Protein AF-A0A2P4YKD7-F1 (afdb_monomer_lite)

Foldseek 3Di:
DVVVVVVVVVVVVVVVVVVVVVVVVVLLVLQAPPDPNDDDDVCVFKDKDKDWDFDDPDPDRGDIDIDIAIAGQQFDQQEPPDPSNVVSSHRDYPHGDYDDPDDDADEDALVCCLVCLVVLVVCVNCCVVHQHYEYEPLRLVSNLVVDDPVSNVSSCVSPVDPCCPPVDSHGYDYGDQCRHNQLHDDDDPPDDSRVSRVSSVVSSCVSRPPDD

Organism: NCBI:txid4796

pLDDT: mean 79.03, std 12.84, range [35.47, 93.44]

Structure (mmCIF, N/CA/C/O backbone):
data_AF-A0A2P4YKD7-F1
#
_entry.id   AF-A0A2P4YKD7-F1
#
loop_
_atom_site.group_PDB
_atom_site.id
_atom_site.type_symbol
_atom_site.label_atom_id
_atom_site.label_alt_id
_atom_site.label_comp_id
_atom_site.label_asym_id
_atom_site.label_entity_id
_atom_site.label_seq_id
_atom_site.pdbx_PDB_ins_code
_atom_site.Cartn_x
_atom_site.Cartn_y
_atom_site.Cartn_z
_atom_site.occupancy
_atom_site.B_iso_or_equiv
_atom_site.auth_seq_id
_atom_site.auth_comp_id
_atom_site.auth_asym_id
_atom_site.auth_atom_id
_atom_site.pdbx_PDB_model_num
ATOM 1 N N . MET A 1 1 ? -40.483 -0.840 42.084 1.00 59.72 1 MET A N 1
ATOM 2 C CA . MET A 1 1 ? -40.153 -2.266 41.859 1.00 59.72 1 MET A CA 1
ATOM 3 C C . MET A 1 1 ? -39.678 -2.507 40.424 1.00 59.72 1 MET A C 1
ATOM 5 O O . MET A 1 1 ? -38.550 -2.940 40.274 1.00 59.72 1 MET A O 1
ATOM 9 N N . ALA A 1 2 ? -40.448 -2.159 39.380 1.00 64.06 2 ALA A N 1
ATOM 10 C CA . ALA A 1 2 ? -40.015 -2.332 37.979 1.00 64.06 2 ALA A CA 1
ATOM 11 C C . ALA A 1 2 ? -38.752 -1.522 37.594 1.00 64.06 2 ALA A C 1
ATOM 13 O O . ALA A 1 2 ? -37.868 -2.048 36.930 1.00 64.06 2 ALA A O 1
ATOM 14 N N . TRP A 1 3 ? -38.622 -0.286 38.091 1.00 64.69 3 TRP A N 1
ATOM 15 C CA . TRP A 1 3 ? -37.462 0.585 37.834 1.00 64.69 3 TRP A CA 1
ATOM 16 C C . TRP A 1 3 ? -36.118 0.022 38.341 1.00 64.69 3 TRP A C 1
ATOM 18 O O . TRP A 1 3 ? -35.121 0.089 37.636 1.00 64.69 3 TRP A O 1
ATOM 28 N N . GLN A 1 4 ? -36.093 -0.601 39.526 1.00 77.75 4 GLN A N 1
ATOM 29 C CA . GLN A 1 4 ? -34.867 -1.184 40.101 1.00 77.75 4 GLN A CA 1
ATOM 30 C C . GLN A 1 4 ? -34.392 -2.442 39.362 1.00 77.75 4 GLN A C 1
ATOM 32 O O . GLN A 1 4 ? -33.195 -2.704 39.304 1.00 77.75 4 GLN A O 1
ATOM 37 N N . LEU A 1 5 ? -35.320 -3.225 38.803 1.00 79.50 5 LEU A N 1
ATOM 38 C CA . LEU A 1 5 ? -34.988 -4.374 37.956 1.00 79.50 5 LEU A CA 1
ATOM 39 C C . LEU A 1 5 ? -34.363 -3.912 36.635 1.00 79.50 5 LEU A C 1
ATOM 41 O O . LEU A 1 5 ? -33.346 -4.463 36.221 1.00 79.50 5 LEU A O 1
ATOM 45 N N . GLN A 1 6 ? -34.913 -2.856 3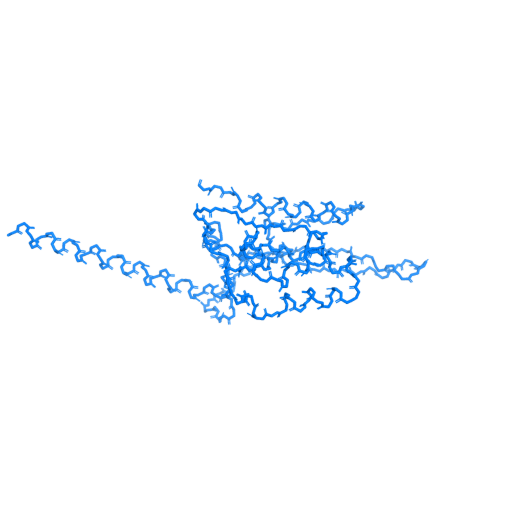6.032 1.00 83.94 6 GLN A N 1
ATOM 46 C CA . GLN A 1 6 ? -34.385 -2.280 34.798 1.00 83.94 6 GLN A CA 1
ATOM 47 C C . GLN A 1 6 ? -32.971 -1.700 34.982 1.00 83.94 6 GLN A C 1
ATOM 49 O O . GLN A 1 6 ? -32.079 -2.027 34.202 1.00 83.94 6 GLN A O 1
ATOM 54 N N . GLU A 1 7 ? -32.714 -0.945 36.057 1.00 84.25 7 GLU A N 1
ATOM 55 C CA . GLU A 1 7 ? -31.361 -0.454 36.376 1.00 84.25 7 GLU A CA 1
ATOM 56 C C . GLU A 1 7 ? -30.359 -1.599 36.596 1.00 84.25 7 GLU A C 1
ATOM 58 O O . GLU A 1 7 ? -29.195 -1.516 36.194 1.00 84.25 7 GLU A O 1
ATOM 63 N N . GLN A 1 8 ? -30.795 -2.700 37.216 1.00 84.44 8 GLN A N 1
ATOM 64 C CA . GLN A 1 8 ? -29.932 -3.855 37.460 1.00 84.44 8 GLN A CA 1
ATOM 65 C C . GLN A 1 8 ? -29.591 -4.605 36.160 1.00 84.44 8 GLN A C 1
ATOM 67 O O . GLN A 1 8 ? -28.464 -5.088 36.002 1.00 84.44 8 GLN A O 1
ATOM 72 N N . GLU A 1 9 ? -30.533 -4.690 35.220 1.00 87.00 9 GLU A N 1
ATOM 73 C CA . GLU A 1 9 ? -30.312 -5.256 33.887 1.00 87.00 9 GLU A CA 1
ATOM 74 C C . GLU A 1 9 ? -29.406 -4.368 33.026 1.00 87.00 9 GLU A C 1
ATOM 76 O O . GLU A 1 9 ? -28.472 -4.875 32.399 1.00 87.00 9 GLU A O 1
ATOM 81 N N . GLU A 1 10 ? -29.614 -3.051 33.039 1.00 89.19 10 GLU A N 1
ATOM 82 C CA . GLU A 1 10 ? -28.766 -2.080 32.339 1.00 89.19 10 GLU A CA 1
ATOM 83 C C . GLU A 1 10 ? -27.329 -2.107 32.880 1.00 89.19 10 GLU A C 1
ATOM 85 O O . GLU A 1 10 ? -26.375 -2.211 32.105 1.00 89.19 10 GLU A O 1
ATOM 90 N N . ALA A 1 11 ? -27.154 -2.151 34.204 1.00 87.69 11 ALA A N 1
ATOM 91 C CA . ALA A 1 11 ? -25.840 -2.288 34.827 1.00 87.69 11 ALA A CA 1
ATOM 92 C C . ALA A 1 11 ? -25.137 -3.603 34.444 1.00 87.69 11 ALA A C 1
ATOM 94 O O . ALA A 1 11 ? -23.917 -3.623 34.259 1.00 87.69 11 ALA A O 1
ATOM 95 N N . ARG A 1 12 ? -25.878 -4.713 34.297 1.00 88.75 12 ARG A N 1
ATOM 96 C CA . ARG A 1 12 ? -25.321 -5.984 33.800 1.00 88.75 12 ARG A CA 1
ATOM 97 C C . ARG A 1 12 ? -24.889 -5.878 32.339 1.00 88.75 12 ARG A C 1
ATOM 99 O O . ARG A 1 12 ? -23.783 -6.308 32.023 1.00 88.75 12 ARG A O 1
ATOM 106 N N . ARG A 1 13 ? -25.711 -5.279 31.470 1.00 91.00 13 ARG A N 1
ATOM 107 C CA . ARG A 1 13 ? -25.376 -5.064 30.049 1.00 91.00 13 ARG A CA 1
ATOM 108 C C . ARG A 1 13 ? -24.119 -4.212 29.894 1.00 91.00 13 ARG A C 1
ATOM 110 O O . ARG A 1 13 ? -23.212 -4.602 29.165 1.00 91.00 13 ARG A O 1
ATOM 117 N N . LEU A 1 14 ? -24.028 -3.108 30.637 1.00 91.62 14 LEU A N 1
ATOM 118 C CA . LEU A 1 14 ? -22.859 -2.229 30.615 1.00 91.62 14 LEU A CA 1
ATOM 119 C C . LEU A 1 14 ? -21.581 -2.958 31.044 1.00 91.62 14 LEU A C 1
ATOM 121 O O . LEU A 1 14 ? -20.551 -2.797 30.399 1.00 91.62 14 LEU A O 1
ATOM 125 N N . ARG A 1 15 ? -21.635 -3.808 32.079 1.00 91.94 15 ARG A N 1
ATOM 126 C CA . ARG A 1 15 ? -20.468 -4.603 32.510 1.00 91.94 15 ARG A CA 1
ATOM 127 C C . ARG A 1 15 ? -19.995 -5.582 31.440 1.00 91.94 15 ARG A C 1
ATOM 129 O O . ARG A 1 15 ? -18.792 -5.691 31.231 1.00 91.94 15 ARG A O 1
ATOM 136 N N . VAL A 1 16 ? -20.922 -6.268 30.770 1.00 91.75 16 VAL A N 1
ATOM 137 C CA . VAL A 1 16 ? -20.587 -7.205 29.684 1.00 91.75 16 VAL A CA 1
ATOM 138 C C . VAL A 1 16 ? -19.920 -6.466 28.523 1.00 91.75 16 VAL A C 1
ATOM 140 O O . VAL A 1 16 ? -18.877 -6.908 28.051 1.00 91.75 16 VAL A O 1
ATOM 143 N N . LEU A 1 17 ? -20.466 -5.316 28.116 1.00 92.12 17 LEU A N 1
ATOM 144 C CA . LEU A 1 17 ? -19.879 -4.486 27.057 1.00 92.12 17 LEU A CA 1
ATOM 145 C C . LEU A 1 17 ? -18.473 -3.998 27.423 1.00 92.12 17 LEU A C 1
ATOM 147 O O . LEU A 1 17 ? -17.561 -4.066 26.607 1.00 92.12 17 LEU A O 1
ATOM 151 N N . LEU A 1 18 ? -18.282 -3.548 28.663 1.00 91.81 18 LEU A N 1
ATOM 152 C CA . LEU A 1 18 ? -16.997 -3.032 29.134 1.00 91.81 18 LEU A CA 1
ATOM 153 C C . LEU A 1 18 ? -15.942 -4.147 29.208 1.00 91.81 18 LEU A C 1
ATOM 155 O O . LEU A 1 18 ? -14.791 -3.937 28.835 1.00 91.81 18 LEU A O 1
ATOM 159 N N . GLN A 1 19 ? -16.338 -5.351 29.628 1.00 90.06 19 GLN A N 1
ATOM 160 C CA . GLN A 1 19 ? -15.458 -6.518 29.631 1.00 90.06 19 GLN A CA 1
ATOM 161 C C . GLN A 1 19 ? -15.066 -6.944 28.209 1.00 90.06 19 GLN A C 1
ATOM 163 O O . GLN A 1 19 ? -13.894 -7.232 27.969 1.00 90.06 19 GLN A O 1
ATOM 168 N N . GLN A 1 20 ? -16.014 -6.941 27.265 1.00 86.81 20 GLN A N 1
ATOM 169 C CA . GLN A 1 20 ? -15.728 -7.203 25.850 1.00 86.81 20 GLN A CA 1
ATOM 170 C C . GLN A 1 20 ? -14.751 -6.170 25.284 1.00 86.81 20 GLN A C 1
ATOM 172 O O . GLN A 1 20 ? -13.735 -6.548 24.711 1.00 86.81 20 GLN A O 1
ATOM 177 N N . GLN A 1 21 ? -14.993 -4.881 25.535 1.00 87.25 21 GLN A N 1
ATOM 178 C CA . GLN A 1 21 ? -14.118 -3.802 25.081 1.00 87.25 21 GLN A CA 1
ATOM 179 C C . GLN A 1 21 ? -12.691 -3.943 25.634 1.00 87.25 21 GLN A C 1
ATOM 181 O O . GLN A 1 21 ? -11.720 -3.811 24.895 1.00 87.25 21 GLN A O 1
ATOM 186 N N . GLN A 1 22 ? -12.543 -4.272 26.922 1.00 87.19 22 GLN A N 1
ATOM 187 C CA . GLN A 1 22 ? -11.227 -4.507 27.524 1.00 87.19 22 GLN A CA 1
ATOM 188 C C . GLN A 1 22 ? -10.494 -5.698 26.896 1.00 87.19 22 GLN A C 1
ATOM 190 O O . GLN A 1 22 ? -9.273 -5.649 26.730 1.00 87.19 22 GLN A O 1
ATOM 195 N N . GLN A 1 23 ? -11.222 -6.766 26.563 1.00 84.31 23 GLN A N 1
ATOM 196 C CA . GLN A 1 23 ? -10.648 -7.934 25.906 1.00 84.31 23 GLN A CA 1
ATOM 197 C C . GLN A 1 23 ? -10.195 -7.602 24.477 1.00 84.31 23 GLN A C 1
ATOM 199 O O . GLN A 1 23 ? -9.060 -7.913 24.117 1.00 84.31 23 GLN A O 1
ATOM 204 N N . GLU A 1 24 ? -11.024 -6.904 23.699 1.00 81.69 24 GLU A N 1
ATOM 205 C CA . GLU A 1 24 ? -10.677 -6.441 22.350 1.00 81.69 24 GLU A CA 1
ATOM 206 C C . GLU A 1 24 ? -9.451 -5.518 22.362 1.00 81.69 24 GLU A C 1
ATOM 208 O O . GLU A 1 24 ? -8.533 -5.685 21.554 1.00 81.69 24 GLU A O 1
ATOM 213 N N . ASP A 1 25 ? -9.374 -4.587 23.316 1.00 81.94 25 ASP A N 1
ATOM 214 C CA . ASP A 1 25 ? -8.223 -3.698 23.483 1.00 81.94 25 ASP A CA 1
ATOM 215 C C . ASP A 1 25 ? -6.942 -4.477 23.812 1.00 81.94 25 ASP A C 1
ATOM 217 O O . ASP A 1 25 ? -5.860 -4.162 23.301 1.00 81.94 25 ASP A O 1
ATOM 221 N N . ALA A 1 26 ? -7.041 -5.504 24.661 1.00 82.38 26 ALA A N 1
ATOM 222 C CA . ALA A 1 26 ? -5.914 -6.360 25.012 1.00 82.38 26 ALA A CA 1
ATOM 223 C C . ALA A 1 26 ? -5.422 -7.176 23.806 1.00 82.38 26 ALA A C 1
ATOM 225 O O . ALA A 1 26 ? -4.215 -7.235 23.557 1.00 82.38 26 ALA A O 1
ATOM 226 N N . GLU A 1 27 ? -6.335 -7.750 23.023 1.00 79.06 27 GLU A N 1
ATOM 227 C CA . GLU A 1 27 ? -6.009 -8.490 21.800 1.00 79.06 27 GLU A CA 1
ATOM 228 C C . GLU A 1 27 ? -5.383 -7.575 20.739 1.00 79.06 27 GLU A C 1
ATOM 230 O O . GLU A 1 27 ? -4.339 -7.897 20.170 1.00 79.06 27 GLU A O 1
ATOM 235 N N . THR A 1 28 ? -5.946 -6.383 20.540 1.00 77.12 28 THR A N 1
ATOM 236 C CA . THR A 1 28 ? -5.429 -5.368 19.609 1.00 77.12 28 THR A CA 1
ATOM 237 C C . THR A 1 28 ? -4.005 -4.946 19.980 1.00 77.12 28 THR A C 1
ATOM 239 O O . THR A 1 28 ? -3.147 -4.788 19.108 1.00 77.12 28 THR A O 1
ATOM 242 N N . ARG A 1 29 ? -3.709 -4.805 21.280 1.00 78.69 29 ARG A N 1
ATOM 243 C CA . ARG A 1 29 ? -2.350 -4.515 21.768 1.00 78.69 29 ARG A CA 1
ATOM 244 C C . ARG A 1 29 ? -1.368 -5.639 21.447 1.00 78.69 29 ARG A C 1
ATOM 246 O O . ARG A 1 29 ? -0.237 -5.336 21.084 1.00 78.69 29 ARG A O 1
ATOM 253 N N . GLN A 1 30 ? -1.779 -6.903 21.541 1.00 78.19 30 GLN A N 1
ATOM 254 C CA . GLN A 1 30 ? -0.915 -8.045 21.209 1.00 78.19 30 GLN A CA 1
ATOM 255 C C . GLN A 1 30 ? -0.570 -8.118 19.717 1.00 78.19 30 GLN A C 1
ATOM 257 O O . GLN A 1 30 ? 0.492 -8.624 19.362 1.00 78.19 30 GLN A O 1
ATOM 262 N N . LEU A 1 31 ? -1.444 -7.604 18.849 1.00 79.69 31 LEU A N 1
ATOM 263 C CA . LEU A 1 31 ? -1.260 -7.642 17.398 1.00 79.69 31 LEU A CA 1
ATOM 264 C C . LEU A 1 31 ? -0.422 -6.480 16.849 1.00 79.69 31 LEU A C 1
ATOM 266 O O . LEU A 1 31 ? -0.092 -6.499 15.667 1.00 79.69 31 LEU A O 1
ATOM 270 N N . ARG A 1 32 ? -0.045 -5.478 17.657 1.00 80.62 32 ARG A N 1
ATOM 271 C CA . ARG A 1 32 ? 0.758 -4.345 17.167 1.00 80.62 32 ARG A CA 1
ATOM 272 C C . ARG A 1 32 ? 2.158 -4.780 16.732 1.00 80.62 32 ARG A C 1
ATOM 274 O O . ARG A 1 32 ? 2.910 -5.383 17.501 1.00 80.62 32 ARG A O 1
ATOM 281 N N . VAL A 1 33 ? 2.536 -4.387 15.518 1.00 72.62 33 VAL A N 1
ATOM 282 C CA . VAL A 1 33 ? 3.896 -4.560 14.993 1.00 72.62 33 VAL A CA 1
ATOM 283 C C . VAL A 1 33 ? 4.901 -3.836 15.900 1.00 72.62 33 VAL A C 1
ATOM 285 O O . VAL A 1 33 ? 4.673 -2.702 16.316 1.00 72.62 33 VAL A O 1
ATOM 288 N N . GLY A 1 34 ? 6.025 -4.490 16.208 1.00 65.25 34 GLY A N 1
ATOM 289 C CA . GLY A 1 34 ? 7.111 -3.922 17.021 1.00 65.25 34 GLY A CA 1
ATOM 290 C C . GLY A 1 34 ? 7.020 -4.207 18.525 1.00 65.25 34 GLY A C 1
ATOM 291 O O . GLY A 1 34 ? 8.010 -4.022 19.231 1.00 65.25 34 GLY A O 1
ATOM 292 N N . LEU A 1 35 ? 5.891 -4.724 19.023 1.00 64.06 35 LEU A N 1
ATOM 293 C CA . LEU A 1 35 ? 5.823 -5.291 20.372 1.00 64.06 35 LEU A CA 1
ATOM 294 C C . LEU A 1 35 ? 6.301 -6.746 20.361 1.00 64.06 35 LEU A C 1
ATOM 296 O O . LEU A 1 35 ? 6.026 -7.502 19.428 1.00 64.06 35 LEU A O 1
ATOM 300 N N . ARG A 1 36 ? 7.018 -7.158 21.417 1.00 58.25 36 ARG A N 1
ATOM 301 C CA . ARG A 1 36 ? 7.352 -8.574 21.608 1.00 58.25 36 ARG A CA 1
ATOM 302 C C . ARG A 1 36 ? 6.057 -9.342 21.828 1.00 58.25 36 ARG A C 1
ATOM 304 O O . ARG A 1 36 ? 5.401 -9.180 22.854 1.00 58.25 36 ARG A O 1
ATOM 311 N N . GLN A 1 37 ? 5.713 -10.188 20.870 1.00 62.44 37 GLN A N 1
ATOM 312 C CA . GLN A 1 37 ? 4.630 -11.139 21.044 1.00 62.44 37 GLN A CA 1
ATOM 313 C C . GLN A 1 37 ? 5.081 -12.180 22.068 1.00 62.44 37 GLN A C 1
ATOM 315 O O . GLN A 1 37 ? 6.082 -12.869 21.874 1.00 62.44 37 GLN A O 1
ATOM 320 N N . HIS A 1 38 ? 4.372 -12.261 23.190 1.00 51.94 38 HIS A N 1
ATOM 321 C CA . HIS A 1 38 ? 4.557 -13.339 24.149 1.00 51.94 38 HIS A CA 1
ATOM 322 C C . HIS A 1 38 ? 3.752 -14.549 23.660 1.00 51.94 38 HIS A C 1
ATOM 324 O O . HIS A 1 38 ? 2.525 -14.528 23.693 1.00 51.94 38 HIS A O 1
ATOM 330 N N . GLY A 1 39 ? 4.439 -15.580 23.163 1.00 60.97 39 GLY A N 1
ATOM 331 C CA . GLY A 1 39 ? 3.820 -16.795 22.631 1.00 60.97 39 GLY A CA 1
ATOM 332 C C . GLY A 1 39 ? 4.748 -17.568 21.693 1.00 60.97 39 GLY A C 1
ATOM 333 O O . GLY A 1 39 ? 5.853 -17.114 21.391 1.00 60.97 39 GLY A O 1
ATOM 334 N N . ALA A 1 40 ? 4.304 -18.744 21.241 1.00 57.31 40 ALA A N 1
ATOM 335 C CA . ALA A 1 40 ? 4.991 -19.477 20.183 1.00 57.31 40 ALA A CA 1
ATOM 336 C C . ALA A 1 40 ? 4.969 -18.645 18.886 1.00 57.31 40 ALA A C 1
ATOM 338 O O . ALA A 1 40 ? 3.953 -18.013 18.579 1.00 57.31 40 ALA A O 1
ATOM 339 N N . PRO A 1 41 ? 6.076 -18.598 18.134 1.00 58.12 41 PRO A N 1
ATOM 340 C CA . PRO A 1 41 ? 6.133 -17.787 16.934 1.00 58.12 41 PRO A CA 1
ATOM 341 C C . PRO A 1 41 ? 5.230 -18.393 15.848 1.00 58.12 41 PRO A C 1
ATOM 343 O O . PRO A 1 41 ? 5.289 -19.591 15.582 1.00 58.12 41 PRO A O 1
ATOM 346 N N . ARG A 1 42 ? 4.398 -17.558 15.214 1.00 62.62 42 ARG A N 1
ATOM 347 C CA . ARG A 1 42 ? 3.382 -17.948 14.215 1.00 62.62 42 ARG A CA 1
ATOM 348 C C . ARG A 1 42 ? 3.968 -18.288 12.834 1.00 62.62 42 ARG A C 1
ATOM 350 O O . ARG A 1 42 ? 3.451 -17.863 11.807 1.00 62.62 42 ARG A O 1
ATOM 357 N N . TRP A 1 43 ? 5.067 -19.040 12.791 1.00 63.22 43 TRP A N 1
ATOM 358 C CA . TRP A 1 43 ? 5.694 -19.456 11.527 1.00 63.22 43 TRP A CA 1
ATOM 359 C C . TRP A 1 43 ? 4.846 -20.453 10.724 1.00 63.22 43 TRP A C 1
ATOM 361 O O . TRP A 1 43 ? 5.164 -20.699 9.566 1.00 63.22 43 TRP A O 1
ATOM 371 N N . GLU A 1 44 ? 3.771 -20.996 11.304 1.00 60.97 44 GLU A N 1
ATOM 372 C CA . GLU A 1 44 ? 2.831 -21.904 10.628 1.00 60.97 44 GLU A CA 1
ATOM 373 C C . GLU A 1 44 ? 2.153 -21.261 9.401 1.00 60.97 44 GLU A C 1
ATOM 375 O O . GLU A 1 44 ? 1.813 -21.966 8.456 1.00 60.97 44 GLU A O 1
ATOM 380 N N . ASP A 1 45 ? 2.044 -19.928 9.366 1.00 64.56 45 ASP A N 1
ATOM 381 C CA . ASP A 1 45 ? 1.392 -19.173 8.286 1.00 64.56 45 ASP A CA 1
ATOM 382 C C . ASP A 1 45 ? 2.376 -18.497 7.308 1.00 64.56 45 ASP A C 1
ATOM 384 O O . ASP A 1 45 ? 1.996 -17.589 6.554 1.00 64.56 45 ASP A O 1
ATOM 388 N N . VAL A 1 46 ? 3.650 -18.908 7.326 1.00 74.88 46 VAL A N 1
ATOM 389 C CA . VAL A 1 46 ? 4.705 -18.358 6.465 1.00 74.88 46 VAL A CA 1
ATOM 390 C C . VAL A 1 46 ? 5.060 -19.355 5.363 1.00 74.88 46 VAL A C 1
ATOM 392 O O . VAL A 1 46 ? 5.571 -20.441 5.625 1.00 74.88 46 VAL A O 1
ATOM 395 N N . TYR A 1 47 ? 4.841 -18.957 4.113 1.00 75.38 47 TYR A N 1
ATOM 396 C CA . TYR A 1 47 ? 5.152 -19.740 2.921 1.00 75.38 47 TYR A CA 1
ATOM 397 C C . TYR A 1 47 ? 6.359 -19.135 2.207 1.00 75.38 47 TYR A C 1
ATOM 399 O O . TYR A 1 47 ? 6.399 -17.932 1.962 1.00 75.38 47 TYR A O 1
ATOM 407 N N . THR A 1 48 ? 7.336 -19.952 1.827 1.00 73.19 48 THR A N 1
ATOM 408 C CA . THR A 1 48 ? 8.513 -19.472 1.088 1.00 73.19 48 THR A CA 1
ATOM 409 C C . THR A 1 48 ? 8.340 -19.729 -0.403 1.00 73.19 48 THR A C 1
ATOM 411 O O . THR A 1 48 ? 8.109 -20.863 -0.816 1.00 73.19 48 THR A O 1
ATOM 414 N N . THR A 1 49 ? 8.505 -18.694 -1.223 1.00 72.38 49 THR A N 1
ATOM 415 C CA . THR A 1 49 ? 8.622 -18.813 -2.681 1.00 72.38 49 THR A CA 1
ATOM 416 C C . THR A 1 49 ? 10.041 -18.457 -3.114 1.00 72.38 49 THR A C 1
ATOM 418 O O . THR A 1 49 ? 10.673 -17.548 -2.570 1.00 72.38 49 THR A O 1
ATOM 421 N N . THR A 1 50 ? 10.590 -19.193 -4.078 1.00 68.31 50 THR A N 1
ATOM 422 C CA . THR A 1 50 ? 11.934 -18.951 -4.614 1.00 68.31 50 THR A CA 1
ATOM 423 C C . THR A 1 50 ? 11.826 -18.476 -6.055 1.00 68.31 50 THR A C 1
ATOM 425 O O . THR A 1 50 ? 11.110 -19.050 -6.865 1.00 68.31 50 THR A O 1
ATOM 428 N N . SER A 1 51 ? 12.522 -17.387 -6.381 1.00 64.12 51 SER A N 1
ATOM 429 C CA . SER A 1 51 ? 12.546 -16.828 -7.737 1.00 64.12 51 SER A CA 1
ATOM 430 C C . SER A 1 51 ? 13.982 -16.649 -8.211 1.00 64.12 51 SER A C 1
ATOM 432 O O . SER A 1 51 ? 14.845 -16.222 -7.443 1.00 64.12 51 SER A O 1
ATOM 434 N N . PHE A 1 52 ? 14.255 -16.971 -9.473 1.00 61.47 52 PHE A N 1
ATOM 435 C CA . PHE A 1 52 ? 15.579 -16.829 -10.074 1.00 61.47 52 PHE A CA 1
ATOM 436 C C . PHE A 1 52 ? 15.611 -15.581 -10.957 1.00 61.47 52 PHE A C 1
ATOM 438 O O . PHE A 1 52 ? 14.808 -15.437 -11.872 1.00 61.47 52 PHE A O 1
ATOM 445 N N . VAL A 1 53 ? 16.537 -14.664 -10.675 1.00 60.62 53 VAL A N 1
ATOM 446 C CA . VAL A 1 53 ? 16.714 -13.415 -11.423 1.00 60.62 53 VAL A CA 1
ATOM 447 C C . VAL A 1 53 ? 18.055 -13.451 -12.138 1.00 60.62 53 VAL A C 1
ATOM 449 O O . VAL A 1 53 ? 19.114 -13.514 -11.506 1.00 60.62 53 VAL A O 1
ATOM 452 N N . GLU A 1 54 ? 18.034 -13.382 -13.464 1.00 59.16 54 GLU A N 1
ATOM 453 C CA . GLU A 1 54 ? 19.257 -13.299 -14.253 1.00 59.16 54 GLU A CA 1
ATOM 454 C C . GLU A 1 54 ? 19.880 -11.898 -14.141 1.00 59.16 54 GLU A C 1
ATOM 456 O O . GLU A 1 54 ? 19.248 -10.881 -14.433 1.00 59.16 54 GLU A O 1
ATOM 461 N N . ARG A 1 55 ? 21.153 -11.815 -13.730 1.00 53.56 55 ARG A N 1
ATOM 462 C CA . ARG A 1 55 ? 21.916 -10.561 -13.810 1.00 53.56 55 ARG A CA 1
ATOM 463 C C . ARG A 1 55 ? 22.644 -10.467 -15.142 1.00 53.56 55 ARG A C 1
ATOM 465 O O . ARG A 1 55 ? 23.802 -10.862 -15.250 1.00 53.56 55 ARG A O 1
ATOM 472 N N . SER A 1 56 ? 22.025 -9.837 -16.128 1.00 51.69 56 SER A N 1
ATOM 473 C CA . SER A 1 56 ? 22.734 -9.424 -17.340 1.00 51.69 56 SER A CA 1
ATOM 474 C C . SER A 1 56 ? 23.560 -8.154 -17.076 1.00 51.69 56 SER A C 1
ATOM 476 O O . SER A 1 56 ? 23.018 -7.092 -16.774 1.00 51.69 56 SER A O 1
ATOM 478 N N . ARG A 1 57 ? 24.897 -8.246 -17.168 1.00 55.22 57 ARG A N 1
ATOM 479 C CA . ARG A 1 57 ? 25.787 -7.063 -17.253 1.00 55.22 57 ARG A CA 1
ATOM 480 C C . ARG A 1 57 ? 26.696 -7.030 -18.491 1.00 55.22 57 ARG A C 1
ATOM 482 O O . ARG A 1 57 ? 27.407 -6.045 -18.657 1.00 55.22 57 ARG A O 1
ATOM 489 N N . ARG A 1 58 ? 26.691 -8.055 -19.358 1.00 54.91 58 ARG A N 1
ATOM 490 C CA . ARG A 1 58 ? 27.334 -8.127 -20.699 1.00 54.91 58 ARG A CA 1
ATOM 491 C C . ARG A 1 58 ? 27.098 -9.525 -21.297 1.00 54.91 58 ARG A C 1
ATOM 493 O O . ARG A 1 58 ? 26.704 -10.406 -20.554 1.00 54.91 58 ARG A O 1
ATOM 500 N N . ARG A 1 59 ? 27.414 -9.716 -22.593 1.00 52.69 59 ARG A N 1
ATOM 501 C CA . ARG A 1 59 ? 27.303 -10.924 -23.467 1.00 52.69 59 ARG A CA 1
ATOM 502 C C . ARG A 1 59 ? 27.800 -12.299 -22.927 1.00 52.69 59 ARG A C 1
ATOM 504 O O . ARG A 1 59 ? 27.946 -13.227 -23.714 1.00 52.69 59 ARG A O 1
ATOM 511 N N . LYS A 1 60 ? 28.092 -12.462 -21.635 1.00 56.50 60 LYS A N 1
ATOM 512 C CA . LYS A 1 60 ? 28.315 -13.769 -20.991 1.00 56.50 60 LYS A CA 1
ATOM 513 C C . LYS A 1 60 ? 27.038 -14.170 -20.240 1.00 56.50 60 LYS A C 1
ATOM 515 O O . LYS A 1 60 ? 26.425 -13.265 -19.677 1.00 56.50 60 LYS A O 1
ATOM 520 N N . PRO A 1 61 ? 26.672 -15.466 -20.179 1.00 56.94 61 PRO A N 1
ATOM 521 C CA . PRO A 1 61 ? 25.601 -15.934 -19.300 1.00 56.94 61 PRO A CA 1
ATOM 522 C C . PRO A 1 61 ? 25.827 -15.358 -17.900 1.00 56.94 61 PRO A C 1
ATOM 524 O O . PRO A 1 61 ? 26.886 -15.566 -17.298 1.00 56.94 61 PRO A O 1
ATOM 527 N N . GLY A 1 62 ? 24.909 -14.500 -17.461 1.00 59.88 62 GLY A N 1
ATOM 528 C CA . GLY A 1 62 ? 25.051 -13.746 -16.226 1.00 59.88 62 GLY A CA 1
ATOM 529 C C . GLY A 1 62 ? 24.936 -14.655 -15.008 1.00 59.88 62 GLY A C 1
ATOM 530 O O . GLY A 1 62 ? 24.318 -15.713 -15.066 1.00 59.88 62 GLY A O 1
ATOM 531 N N . ALA A 1 63 ? 25.500 -14.241 -13.872 1.00 62.69 63 ALA A N 1
ATOM 532 C CA . ALA A 1 63 ? 25.258 -14.939 -12.614 1.00 62.69 63 ALA A CA 1
ATOM 533 C C . ALA A 1 63 ? 23.757 -14.874 -12.273 1.00 62.69 63 ALA A C 1
ATOM 535 O O . ALA A 1 63 ? 23.208 -13.786 -12.074 1.00 62.69 63 ALA A O 1
ATOM 536 N N . MET A 1 64 ? 23.097 -16.029 -12.212 1.00 66.50 64 MET A N 1
ATOM 537 C CA . MET A 1 64 ? 21.708 -16.148 -11.776 1.00 66.50 64 MET A CA 1
ATOM 538 C C . MET A 1 64 ? 21.6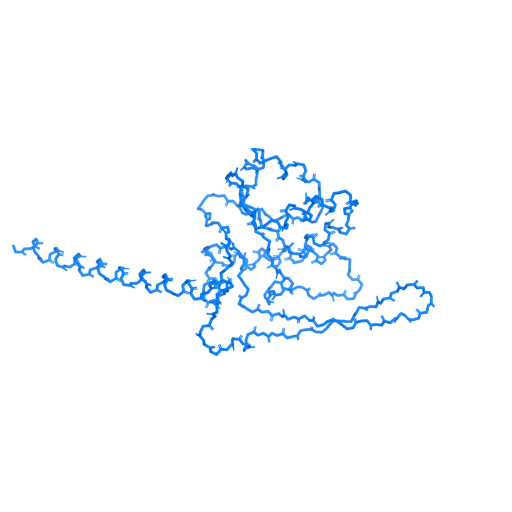47 -15.932 -10.259 1.00 66.50 64 MET A C 1
ATOM 540 O O . MET A 1 64 ? 22.344 -16.604 -9.500 1.00 66.50 64 MET A O 1
ATOM 544 N N . LYS A 1 65 ? 20.848 -14.963 -9.804 1.00 69.31 65 LYS A N 1
ATOM 545 C CA . LYS A 1 65 ? 20.609 -14.718 -8.380 1.00 69.31 65 LYS A CA 1
ATOM 546 C C . LYS A 1 65 ? 19.287 -15.369 -7.993 1.00 69.31 65 LYS A C 1
ATOM 548 O O . LYS A 1 65 ? 18.240 -14.935 -8.460 1.00 69.31 65 LYS A O 1
ATOM 553 N N . ALA A 1 66 ? 19.332 -16.363 -7.115 1.00 70.50 66 ALA A N 1
ATOM 554 C CA . ALA A 1 66 ? 18.133 -16.822 -6.428 1.00 70.50 66 ALA A CA 1
ATOM 555 C C . ALA A 1 66 ? 17.740 -15.788 -5.360 1.00 70.50 66 ALA A C 1
ATOM 557 O O . ALA A 1 66 ? 18.591 -15.289 -4.616 1.00 70.50 66 ALA A O 1
ATOM 558 N N . GLN A 1 67 ? 16.462 -15.434 -5.313 1.00 76.94 67 GLN A N 1
ATOM 559 C CA . GLN A 1 67 ? 15.869 -14.605 -4.277 1.00 76.94 67 GLN A CA 1
ATOM 560 C C . GLN A 1 67 ? 14.702 -15.365 -3.651 1.00 76.94 67 GLN A C 1
ATOM 562 O O . GLN A 1 67 ? 13.705 -15.647 -4.321 1.00 76.94 67 GLN A O 1
ATOM 567 N N . GLU A 1 68 ? 14.843 -15.665 -2.364 1.00 80.62 68 GLU A N 1
ATOM 568 C CA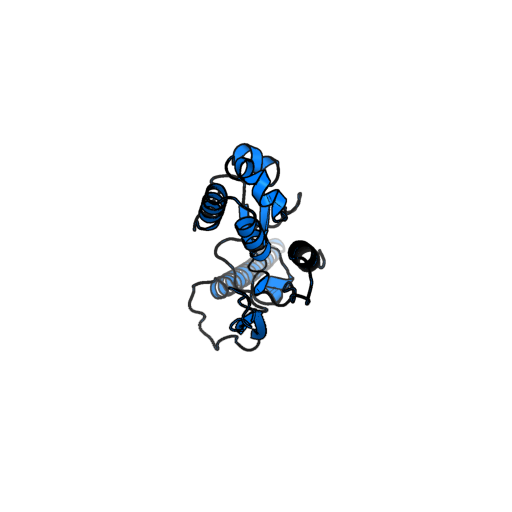 . GLU A 1 68 ? 13.766 -16.164 -1.514 1.00 80.62 68 GLU A CA 1
ATOM 569 C C . GLU A 1 68 ? 12.824 -15.014 -1.144 1.00 80.62 68 GLU A C 1
ATOM 571 O O . GLU A 1 68 ? 13.264 -13.885 -0.895 1.00 80.62 68 GLU A O 1
ATOM 576 N N . ARG A 1 69 ? 11.525 -15.301 -1.118 1.00 83.44 69 ARG A N 1
ATOM 577 C CA . ARG A 1 69 ? 10.475 -14.398 -0.653 1.00 83.44 69 ARG A CA 1
ATOM 578 C C . ARG A 1 69 ? 9.594 -15.144 0.331 1.00 83.44 69 ARG A C 1
ATOM 580 O O . ARG A 1 69 ? 9.202 -16.279 0.083 1.00 83.44 69 ARG A O 1
ATOM 587 N N . TYR A 1 70 ? 9.272 -14.480 1.429 1.00 87.31 70 TYR A N 1
ATOM 588 C CA . TYR A 1 70 ? 8.398 -15.015 2.461 1.00 87.31 70 TYR A CA 1
ATOM 589 C C . TYR A 1 70 ? 7.017 -14.386 2.296 1.00 87.31 70 TYR A C 1
ATOM 591 O O . TYR A 1 70 ? 6.861 -13.174 2.446 1.00 87.31 70 TYR A O 1
ATOM 599 N N . LEU A 1 71 ? 6.036 -15.212 1.955 1.00 88.56 71 LEU A N 1
ATOM 600 C CA . LEU A 1 71 ? 4.623 -14.871 1.903 1.00 88.56 71 LEU A CA 1
ATOM 601 C C . LEU A 1 71 ? 3.984 -15.187 3.248 1.00 88.56 71 LEU A C 1
ATOM 603 O O . LEU A 1 71 ? 4.250 -16.225 3.849 1.00 88.56 71 LEU A O 1
ATOM 607 N N . ARG A 1 72 ? 3.142 -14.284 3.723 1.00 87.69 72 ARG A N 1
ATOM 608 C CA . ARG A 1 72 ? 2.589 -14.303 5.072 1.00 87.69 72 ARG A CA 1
ATOM 609 C C . ARG A 1 72 ? 1.092 -14.034 5.027 1.00 87.69 72 ARG A C 1
ATOM 611 O O . ARG A 1 72 ? 0.642 -13.201 4.239 1.00 87.69 72 ARG A O 1
ATOM 618 N N . ARG A 1 73 ? 0.327 -14.706 5.891 1.00 85.19 73 ARG A N 1
ATOM 619 C CA . ARG A 1 73 ? -1.112 -14.431 6.099 1.00 85.19 73 ARG A CA 1
ATOM 620 C C . ARG A 1 73 ? -1.382 -13.399 7.195 1.00 85.19 73 ARG A C 1
ATOM 622 O O . ARG A 1 73 ? -2.480 -12.867 7.285 1.00 85.19 73 ARG A O 1
ATOM 629 N N . ASP A 1 74 ? -0.384 -13.095 8.021 1.00 86.25 74 ASP A N 1
ATOM 630 C CA . ASP A 1 74 ? -0.496 -12.145 9.130 1.00 86.25 74 ASP A CA 1
ATOM 631 C C . ASP A 1 74 ? -0.097 -10.710 8.741 1.00 86.25 74 ASP A C 1
ATOM 633 O O . ASP A 1 74 ? 0.117 -9.861 9.606 1.00 86.25 74 ASP A O 1
ATOM 637 N N . VAL A 1 75 ? -0.000 -10.412 7.445 1.00 88.56 75 VAL A N 1
ATOM 638 C CA . VAL A 1 75 ? 0.227 -9.054 6.944 1.00 88.56 75 VAL A CA 1
ATOM 639 C C . VAL A 1 75 ? -1.114 -8.328 6.889 1.00 88.56 75 VAL A C 1
ATOM 641 O O . VAL A 1 75 ? -2.067 -8.795 6.279 1.00 88.56 75 VAL A O 1
ATOM 644 N N . HIS A 1 76 ? -1.214 -7.176 7.542 1.00 89.25 76 HIS A N 1
ATOM 645 C CA . HIS A 1 76 ? -2.451 -6.402 7.550 1.00 89.25 76 HIS A CA 1
ATOM 646 C C . HIS A 1 76 ? -2.561 -5.537 6.288 1.00 89.25 76 HIS A C 1
ATOM 648 O O . HIS A 1 76 ? -1.594 -4.896 5.886 1.00 89.25 76 HIS A O 1
ATOM 654 N N . CYS A 1 77 ? -3.755 -5.434 5.707 1.00 86.25 77 CYS A N 1
ATOM 655 C CA . CYS A 1 77 ? -4.023 -4.654 4.488 1.00 86.25 77 CYS A CA 1
ATOM 656 C C . CYS A 1 77 ? -4.009 -3.125 4.687 1.00 86.25 77 CYS A C 1
ATOM 658 O O . CYS A 1 77 ? -4.328 -2.367 3.778 1.00 86.25 77 CYS A O 1
ATOM 660 N N . GLY A 1 78 ? -3.695 -2.658 5.896 1.00 87.62 78 GLY A N 1
ATOM 661 C CA . GLY A 1 78 ? -3.774 -1.244 6.265 1.00 87.62 78 GLY A CA 1
ATOM 662 C C . GLY A 1 78 ? -5.165 -0.650 6.480 1.00 87.62 78 GLY A C 1
ATOM 663 O O . GLY A 1 78 ? -5.224 0.515 6.841 1.00 87.62 78 GLY A O 1
ATOM 664 N N . VAL A 1 79 ? -6.272 -1.383 6.320 1.00 87.44 79 VAL A N 1
ATOM 665 C CA . VAL A 1 79 ? -7.634 -0.839 6.515 1.00 87.44 79 VAL A CA 1
ATOM 666 C C . VAL A 1 79 ? -8.214 -1.256 7.867 1.00 87.44 79 VAL A C 1
ATOM 668 O O . VAL A 1 79 ? -8.395 -2.442 8.130 1.00 87.44 79 VAL A O 1
ATOM 671 N N . ALA A 1 80 ? -8.559 -0.289 8.720 1.00 85.25 80 ALA A N 1
ATOM 672 C CA . ALA A 1 80 ? -8.994 -0.532 10.102 1.00 85.25 80 ALA A CA 1
ATOM 673 C C . ALA A 1 80 ? -10.237 -1.436 10.231 1.00 85.25 80 ALA A C 1
ATOM 675 O O . ALA A 1 80 ? -10.390 -2.159 11.216 1.00 85.25 80 ALA A O 1
ATOM 676 N N . SER A 1 81 ? -11.145 -1.387 9.255 1.00 82.94 81 SER A N 1
ATOM 677 C CA . SER A 1 81 ? -12.397 -2.150 9.254 1.00 82.94 81 SER A CA 1
ATOM 678 C C . SER A 1 81 ? -12.320 -3.491 8.535 1.00 82.94 81 SER A C 1
ATOM 680 O O . SER A 1 81 ? -13.352 -4.140 8.395 1.00 82.94 81 SER A O 1
ATOM 682 N N . CYS A 1 82 ? -11.145 -3.917 8.064 1.00 82.94 82 CYS A N 1
ATOM 683 C CA . CYS A 1 82 ? -11.032 -5.154 7.300 1.00 82.94 82 CYS A CA 1
ATOM 684 C C . CYS A 1 82 ? -11.348 -6.375 8.180 1.00 82.94 82 CYS A C 1
ATOM 686 O O . CYS A 1 82 ? -10.578 -6.740 9.076 1.00 82.94 82 CYS A O 1
ATOM 688 N N . ALA A 1 83 ? -12.488 -7.018 7.912 1.00 82.94 83 ALA A N 1
ATOM 689 C CA . ALA A 1 83 ? -12.901 -8.229 8.608 1.00 82.94 83 ALA A CA 1
ATOM 690 C C . ALA A 1 83 ? -11.909 -9.370 8.349 1.00 82.94 83 ALA A C 1
ATOM 692 O O . ALA A 1 83 ? -11.527 -10.057 9.291 1.00 82.94 83 ALA A O 1
ATOM 693 N N . THR A 1 84 ? -11.421 -9.536 7.118 1.00 83.31 84 THR A N 1
ATOM 694 C CA . THR A 1 84 ? -10.437 -10.569 6.753 1.00 83.31 84 THR A CA 1
ATOM 695 C C . THR A 1 84 ? -9.169 -10.471 7.601 1.00 83.31 84 THR A C 1
ATOM 697 O O . THR A 1 84 ? -8.779 -11.450 8.235 1.00 83.31 84 THR A O 1
ATOM 700 N N . CYS A 1 85 ? -8.573 -9.279 7.718 1.00 84.69 85 CYS A N 1
ATOM 701 C CA . CYS A 1 85 ? -7.388 -9.074 8.555 1.00 84.69 85 CYS A CA 1
ATOM 702 C C . CYS A 1 85 ? -7.668 -9.304 10.046 1.00 84.69 85 CYS A C 1
ATOM 704 O O . CYS A 1 85 ? -6.803 -9.818 10.756 1.00 84.69 85 CYS A O 1
ATOM 706 N N . ARG A 1 86 ? -8.874 -8.968 10.526 1.00 83.31 86 ARG A N 1
ATOM 707 C CA . ARG A 1 86 ? -9.289 -9.239 11.910 1.00 83.31 86 ARG A CA 1
ATOM 708 C C . ARG A 1 86 ? -9.392 -10.740 12.183 1.00 83.31 86 ARG A C 1
ATOM 710 O O . ARG A 1 86 ? -8.812 -11.209 13.159 1.00 83.31 86 ARG A O 1
ATOM 717 N N . HIS A 1 87 ? -10.072 -11.490 11.316 1.00 83.19 87 HIS A N 1
ATOM 718 C CA . HIS A 1 87 ? -10.214 -12.945 11.440 1.00 83.19 87 HIS A CA 1
ATOM 719 C C . HIS A 1 87 ? -8.865 -13.660 11.318 1.00 83.19 87 HIS A C 1
ATOM 721 O O . HIS A 1 87 ? -8.568 -14.550 12.112 1.00 83.19 87 HIS A O 1
ATOM 727 N N . ALA A 1 88 ? -8.008 -13.212 10.397 1.00 80.19 88 ALA A N 1
ATOM 728 C CA . ALA A 1 88 ? -6.638 -13.703 10.253 1.00 80.19 88 ALA A CA 1
ATOM 729 C C . ALA A 1 88 ? -5.717 -13.286 11.416 1.00 80.19 88 ALA A C 1
ATOM 731 O O . ALA A 1 88 ? -4.570 -13.724 11.487 1.00 80.19 88 ALA A O 1
ATOM 732 N N . ARG A 1 89 ? -6.193 -12.433 12.339 1.00 83.06 89 ARG A N 1
ATOM 733 C CA . ARG A 1 89 ? -5.397 -11.837 13.422 1.00 83.06 89 ARG A CA 1
ATOM 734 C C . ARG A 1 89 ? -4.081 -11.262 12.885 1.00 83.06 89 ARG A C 1
ATOM 736 O O . ARG A 1 89 ? -3.014 -11.539 13.440 1.00 83.06 89 ARG A O 1
ATOM 743 N N . ALA A 1 90 ? -4.178 -10.516 11.785 1.00 85.50 90 ALA A N 1
ATOM 744 C CA . ALA A 1 90 ? -3.046 -9.897 11.116 1.00 85.50 90 ALA A CA 1
ATOM 745 C C . ALA A 1 90 ? -2.394 -8.825 11.999 1.00 85.50 90 ALA A C 1
ATOM 747 O O . ALA A 1 90 ? -3.044 -8.196 12.838 1.00 85.50 90 ALA A O 1
ATOM 748 N N . LEU A 1 91 ? -1.094 -8.613 11.804 1.00 87.38 91 LEU A N 1
ATOM 749 C CA . LEU A 1 91 ? -0.305 -7.699 12.614 1.00 87.38 91 LEU A CA 1
ATOM 750 C C . LEU A 1 91 ? -0.668 -6.252 12.304 1.00 87.38 91 LEU A C 1
ATOM 752 O O . LEU A 1 91 ? -0.428 -5.758 11.204 1.00 87.38 91 LEU A O 1
ATOM 756 N N . LEU A 1 92 ? -1.210 -5.562 13.301 1.00 85.69 92 LEU A N 1
ATOM 757 C CA . LEU A 1 92 ? -1.655 -4.186 13.181 1.00 85.69 92 LEU A CA 1
ATOM 758 C C . LEU A 1 92 ? -0.452 -3.248 13.030 1.00 85.69 92 LEU A C 1
ATOM 760 O O . LEU A 1 92 ? 0.367 -3.142 13.955 1.00 85.69 92 LEU A O 1
ATOM 764 N N . PRO A 1 93 ? -0.329 -2.550 11.889 1.00 86.31 93 PRO A N 1
ATOM 765 C CA . PRO A 1 93 ? 0.711 -1.557 11.697 1.00 86.31 93 PRO A CA 1
ATOM 766 C C . PRO A 1 93 ? 0.467 -0.353 12.621 1.00 86.31 93 PRO A C 1
ATOM 768 O O . PRO A 1 93 ? -0.646 -0.160 13.119 1.00 86.31 93 PRO A O 1
ATOM 771 N N . PRO A 1 94 ? 1.487 0.497 12.838 1.00 80.88 94 PRO A N 1
ATOM 772 C CA . PRO A 1 94 ? 1.345 1.703 13.652 1.00 80.88 94 PRO A CA 1
ATOM 773 C C . PRO A 1 94 ? 0.229 2.636 13.170 1.00 80.88 94 PRO A C 1
ATOM 775 O O . PRO A 1 94 ? -0.364 3.351 13.977 1.00 80.88 94 PRO A O 1
ATOM 778 N N . GLN A 1 95 ? -0.052 2.623 11.865 1.00 81.69 95 GLN A N 1
ATOM 779 C CA . GLN A 1 95 ? -1.073 3.446 11.236 1.00 81.69 95 GLN A CA 1
ATOM 780 C C . GLN A 1 95 ? -1.884 2.620 10.242 1.00 81.69 95 GLN A C 1
ATOM 782 O O . GLN A 1 95 ? -1.345 1.779 9.523 1.00 81.69 95 GLN A O 1
ATOM 787 N N . VAL A 1 96 ? -3.188 2.880 10.222 1.00 85.62 96 VAL A N 1
ATOM 788 C CA . VAL A 1 96 ? -4.164 2.255 9.330 1.00 85.62 96 VAL A CA 1
ATOM 789 C C . VAL A 1 96 ? -5.083 3.328 8.756 1.00 85.62 96 VAL A C 1
ATOM 791 O O . VAL A 1 96 ? -5.409 4.321 9.417 1.00 85.62 96 VAL A O 1
ATOM 794 N N . LEU A 1 97 ? -5.538 3.113 7.529 1.00 87.25 97 LEU A N 1
ATOM 795 C CA . LEU A 1 97 ? -6.597 3.889 6.914 1.00 87.25 97 LEU A CA 1
ATOM 796 C C . LEU A 1 97 ? -7.911 3.631 7.674 1.00 87.25 97 LEU A C 1
ATOM 798 O O . LEU A 1 97 ? -8.245 2.479 7.973 1.00 87.25 97 LEU A O 1
ATOM 802 N N . PRO A 1 98 ? -8.665 4.684 8.024 1.00 84.19 98 PRO A N 1
ATOM 803 C CA . PRO A 1 98 ? -9.914 4.561 8.757 1.00 84.19 98 PRO A CA 1
ATOM 804 C C . PRO A 1 98 ? -10.972 3.884 7.889 1.00 84.19 98 PRO A C 1
ATOM 806 O O . PRO A 1 98 ? -10.895 3.919 6.657 1.00 84.19 98 PRO A O 1
ATOM 809 N N . ARG A 1 99 ? -11.991 3.318 8.544 1.00 81.38 99 ARG A N 1
ATOM 810 C CA . ARG A 1 99 ? -13.212 2.888 7.861 1.00 81.38 99 ARG A CA 1
ATOM 811 C C . ARG A 1 99 ? -13.828 4.076 7.137 1.00 81.38 99 ARG A C 1
ATOM 813 O O . ARG A 1 99 ? -13.909 5.169 7.698 1.00 81.38 99 ARG A O 1
ATOM 820 N N . VAL A 1 100 ? -14.299 3.831 5.927 1.00 73.50 100 VAL A N 1
ATOM 821 C CA . VAL A 1 100 ? -15.070 4.805 5.172 1.00 73.50 100 VAL A CA 1
ATOM 822 C C . VAL A 1 100 ? -16.542 4.421 5.254 1.00 73.50 100 VAL A C 1
ATOM 824 O O . VAL A 1 100 ? -16.901 3.303 4.899 1.00 73.50 100 VAL A O 1
ATOM 827 N N . ASN A 1 101 ? -17.367 5.322 5.794 1.00 68.81 101 ASN A N 1
ATOM 828 C CA . ASN A 1 101 ? -18.826 5.199 5.713 1.00 68.81 101 ASN A CA 1
ATOM 829 C C . ASN A 1 101 ? -19.336 5.831 4.407 1.00 68.81 101 ASN A C 1
ATOM 831 O O . ASN A 1 101 ? -20.201 5.250 3.770 1.00 68.81 101 ASN A O 1
ATOM 835 N N . ASP A 1 102 ? -18.722 6.948 3.989 1.00 64.94 102 ASP A N 1
ATOM 836 C CA . ASP A 1 102 ? -18.954 7.637 2.714 1.00 64.94 102 ASP A CA 1
ATOM 837 C C . ASP A 1 102 ? -17.604 7.998 2.055 1.00 64.94 102 ASP A C 1
ATOM 839 O O . ASP A 1 102 ? -16.762 8.676 2.663 1.00 64.94 102 ASP A O 1
ATOM 843 N N . GLY A 1 103 ? -17.371 7.513 0.829 1.00 73.62 103 GLY A N 1
ATOM 844 C CA . GLY A 1 103 ? -16.159 7.752 0.029 1.00 73.62 103 GLY A CA 1
ATOM 845 C C . GLY A 1 103 ? -15.376 6.486 -0.341 1.00 73.62 103 GLY A C 1
ATOM 846 O O . GLY A 1 103 ? -15.802 5.369 -0.064 1.00 73.62 103 GLY A O 1
ATOM 847 N N . GLU A 1 104 ? -14.200 6.671 -0.939 1.00 84.38 104 GLU A N 1
ATOM 848 C CA . GLU A 1 104 ? -13.404 5.586 -1.530 1.00 84.38 104 GLU A CA 1
ATOM 849 C C . GLU A 1 104 ? -11.949 5.617 -1.032 1.00 84.38 104 GLU A C 1
ATOM 851 O O . GLU A 1 104 ? -11.470 6.625 -0.497 1.00 84.38 104 GLU A O 1
ATOM 856 N N . TYR A 1 105 ? -11.251 4.491 -1.182 1.00 87.19 105 TYR A N 1
ATOM 857 C CA . TYR A 1 105 ? -9.795 4.428 -1.072 1.00 87.19 105 TYR A CA 1
ATOM 858 C C . TYR A 1 105 ? -9.202 4.608 -2.465 1.00 87.19 105 TYR A C 1
ATOM 860 O O . TYR A 1 105 ? -9.631 3.945 -3.407 1.00 87.19 105 TYR A O 1
ATOM 868 N N . VAL A 1 106 ? -8.193 5.464 -2.594 1.00 89.75 106 VAL A N 1
ATOM 869 C CA . VAL A 1 106 ? -7.490 5.649 -3.865 1.00 89.75 106 VAL A CA 1
ATOM 870 C C . VAL A 1 106 ? -6.270 4.740 -3.886 1.00 89.75 106 VAL A C 1
ATOM 872 O O . VAL A 1 106 ? -5.432 4.803 -2.986 1.00 89.75 106 VAL A O 1
ATOM 875 N N . ILE A 1 107 ? -6.170 3.907 -4.920 1.00 91.62 107 ILE A N 1
ATOM 876 C CA . ILE A 1 107 ? -5.012 3.048 -5.177 1.00 91.62 107 ILE A CA 1
ATOM 877 C C . ILE A 1 107 ? -4.381 3.516 -6.492 1.00 91.62 107 ILE A C 1
ATOM 879 O O . ILE A 1 107 ? -4.954 3.264 -7.553 1.00 91.62 107 ILE A O 1
ATOM 883 N N . PRO A 1 108 ? -3.254 4.247 -6.454 1.00 92.31 108 PRO A N 1
ATOM 884 C CA . PRO A 1 108 ? -2.618 4.744 -7.664 1.00 92.31 108 PRO A CA 1
ATOM 885 C C . PRO A 1 108 ? -1.832 3.628 -8.358 1.00 92.31 108 PRO A C 1
ATOM 887 O O . PRO A 1 108 ? -1.303 2.729 -7.703 1.00 92.31 108 PRO A O 1
ATOM 890 N N . ASP A 1 109 ? -1.691 3.735 -9.676 1.00 92.88 109 ASP A N 1
ATOM 891 C CA . ASP A 1 109 ? -0.674 3.004 -10.426 1.00 92.88 109 ASP A CA 1
ATOM 892 C C . ASP A 1 109 ? 0.687 3.728 -10.354 1.00 92.88 109 ASP A C 1
ATOM 894 O O . ASP A 1 109 ? 0.832 4.821 -9.791 1.00 92.88 109 ASP A O 1
ATOM 898 N N . ALA A 1 110 ? 1.723 3.110 -10.925 1.00 91.62 110 ALA A N 1
ATOM 899 C CA . ALA A 1 110 ? 3.085 3.639 -10.855 1.00 91.62 110 ALA A CA 1
ATOM 900 C C . ALA A 1 110 ? 3.233 4.975 -11.597 1.00 91.62 110 ALA A C 1
ATOM 902 O O . ALA A 1 110 ? 3.994 5.846 -11.168 1.00 91.62 110 ALA A O 1
ATOM 903 N N . PHE A 1 111 ? 2.510 5.135 -12.708 1.00 91.75 111 PHE A N 1
ATOM 904 C CA . PHE A 1 111 ? 2.555 6.346 -13.511 1.00 91.75 111 PHE A CA 1
ATOM 905 C C . PHE A 1 111 ? 1.835 7.503 -12.814 1.00 91.75 111 PHE A C 1
ATOM 907 O O . PHE A 1 111 ? 2.430 8.572 -12.666 1.00 91.75 111 PHE A O 1
ATOM 914 N N . SER A 1 112 ? 0.613 7.292 -12.317 1.00 91.62 112 SER A N 1
ATOM 915 C CA . SER A 1 112 ? -0.149 8.324 -11.603 1.00 91.62 112 SER A CA 1
ATOM 916 C C . SER A 1 112 ? 0.564 8.761 -10.332 1.00 91.62 112 SER A C 1
ATOM 918 O O . SER A 1 112 ? 0.630 9.956 -10.061 1.00 91.62 112 SER A O 1
ATOM 920 N N . LEU A 1 113 ? 1.178 7.833 -9.587 1.00 90.62 113 LEU A N 1
ATOM 921 C CA . LEU A 1 113 ? 1.959 8.184 -8.398 1.00 90.62 113 LEU A CA 1
ATOM 922 C C . LEU A 1 113 ? 3.119 9.138 -8.731 1.00 90.62 113 LEU A C 1
ATOM 924 O O . LEU A 1 113 ? 3.405 10.059 -7.968 1.00 90.62 113 LEU A O 1
ATOM 928 N N . LEU A 1 114 ? 3.776 8.935 -9.876 1.00 91.25 114 LEU A N 1
ATOM 929 C CA . LEU A 1 114 ? 4.861 9.797 -10.336 1.00 91.25 114 LEU A CA 1
ATOM 930 C C . LEU A 1 114 ? 4.350 11.156 -10.839 1.00 91.25 114 LEU A C 1
ATOM 932 O O . LEU A 1 114 ? 4.915 12.186 -10.475 1.00 91.25 114 LEU A O 1
ATOM 936 N N . GLN A 1 115 ? 3.295 11.170 -11.659 1.00 89.88 115 GLN A N 1
ATOM 937 C CA . GLN A 1 115 ? 2.738 12.408 -12.222 1.00 89.88 115 GLN A CA 1
ATOM 938 C C . GLN A 1 115 ? 2.099 13.299 -11.154 1.00 89.88 115 GLN A C 1
ATOM 940 O O . GLN A 1 115 ? 2.193 14.521 -11.226 1.00 89.88 115 G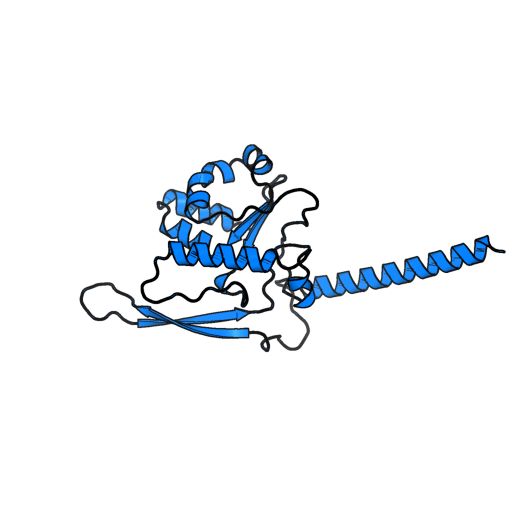LN A O 1
ATOM 945 N N . CYS A 1 116 ? 1.482 12.701 -10.137 1.00 87.25 116 CYS A N 1
ATOM 946 C CA . CYS A 1 116 ? 0.813 13.425 -9.064 1.00 87.25 116 CYS A CA 1
ATOM 947 C C . CYS A 1 116 ? 1.741 13.767 -7.893 1.00 87.25 116 CYS A C 1
ATOM 949 O O . CYS A 1 116 ? 1.248 14.181 -6.852 1.00 87.25 116 CYS A O 1
ATOM 951 N N . MET A 1 117 ? 3.063 13.626 -8.020 1.00 85.50 117 MET A N 1
ATOM 952 C CA . MET A 1 117 ? 3.979 13.891 -6.905 1.00 85.50 117 MET A CA 1
ATOM 953 C C . MET A 1 117 ? 3.900 15.337 -6.390 1.00 85.50 117 MET A C 1
ATOM 955 O O . MET A 1 117 ? 3.977 15.549 -5.186 1.00 85.50 117 MET A O 1
ATOM 959 N N . GLU A 1 118 ? 3.707 16.324 -7.269 1.00 84.06 118 GLU A N 1
ATOM 960 C CA . GLU A 1 118 ? 3.502 17.719 -6.843 1.00 84.06 118 GLU A CA 1
ATOM 961 C C . GLU A 1 118 ? 2.186 17.882 -6.074 1.00 84.06 118 GLU A C 1
ATOM 963 O O . GLU A 1 118 ? 2.159 18.527 -5.032 1.00 84.06 118 GLU A O 1
ATOM 968 N N . LEU A 1 119 ? 1.122 17.207 -6.520 1.00 83.38 119 LEU A N 1
ATOM 969 C CA . LEU A 1 119 ? -0.153 17.183 -5.808 1.00 83.38 119 LEU A CA 1
ATOM 970 C C . LEU A 1 119 ? -0.020 16.495 -4.442 1.00 83.38 119 LEU A C 1
ATOM 972 O O . LEU A 1 119 ? -0.572 16.991 -3.471 1.00 83.38 119 LEU A O 1
ATOM 976 N N . LEU A 1 120 ? 0.729 15.390 -4.348 1.00 79.81 120 LEU A N 1
ATOM 977 C CA . LEU A 1 120 ? 0.983 14.679 -3.087 1.00 79.81 120 LEU A CA 1
ATOM 978 C C . LEU A 1 120 ? 1.706 15.553 -2.055 1.00 79.81 120 LEU A C 1
ATOM 980 O O . LEU A 1 120 ? 1.487 15.383 -0.860 1.00 79.81 120 LEU A O 1
ATOM 984 N N . GLU A 1 121 ? 2.565 16.467 -2.509 1.00 79.12 121 GLU A N 1
ATOM 985 C CA . GLU A 1 121 ? 3.253 17.432 -1.647 1.00 79.12 121 GLU A CA 1
ATOM 986 C C . GLU A 1 121 ? 2.349 18.623 -1.257 1.00 79.12 121 GLU A C 1
ATOM 988 O O . GLU A 1 121 ? 2.576 19.247 -0.221 1.00 79.12 121 GLU A O 1
ATOM 993 N N . GLU A 1 122 ? 1.296 18.917 -2.031 1.00 82.69 122 GLU A N 1
ATOM 994 C CA . GLU A 1 122 ? 0.291 19.946 -1.732 1.00 82.69 122 GLU A CA 1
ATOM 995 C C . GLU A 1 122 ? -0.929 19.382 -0.973 1.00 82.69 122 GLU A C 1
ATOM 997 O O . GLU A 1 122 ? -2.005 19.127 -1.525 1.00 82.69 122 GLU A O 1
ATOM 1002 N N . GLU A 1 123 ? -0.794 19.259 0.349 1.00 72.00 123 GLU A N 1
ATOM 1003 C CA . GLU A 1 123 ? -1.770 18.603 1.238 1.00 72.00 123 GLU A CA 1
ATOM 1004 C C . GLU A 1 123 ? -3.214 19.140 1.127 1.00 72.00 123 GLU A C 1
ATOM 1006 O O . GLU A 1 123 ? -4.186 18.385 1.236 1.00 72.00 123 GLU A O 1
ATOM 1011 N N . THR A 1 124 ? -3.388 20.444 0.887 1.00 76.62 124 THR A N 1
ATOM 1012 C CA . THR A 1 124 ? -4.718 21.086 0.827 1.00 76.62 124 THR A CA 1
ATOM 1013 C C . THR A 1 124 ? -5.525 20.697 -0.412 1.00 76.62 124 THR A C 1
ATOM 1015 O O . THR A 1 124 ? -6.746 20.555 -0.336 1.00 76.62 124 THR A O 1
ATOM 1018 N N . LEU A 1 125 ? -4.865 20.500 -1.555 1.00 76.56 125 LEU A N 1
ATOM 1019 C CA . LEU A 1 125 ? -5.518 20.029 -2.774 1.00 76.56 125 LEU A CA 1
ATOM 1020 C C . LEU A 1 125 ? -5.679 18.512 -2.739 1.00 76.56 125 LEU A C 1
ATOM 1022 O O . LEU A 1 125 ? -6.731 17.991 -3.119 1.00 76.56 125 LEU A O 1
ATOM 1026 N N . PHE A 1 126 ? -4.674 17.807 -2.222 1.00 78.56 126 PHE A N 1
ATOM 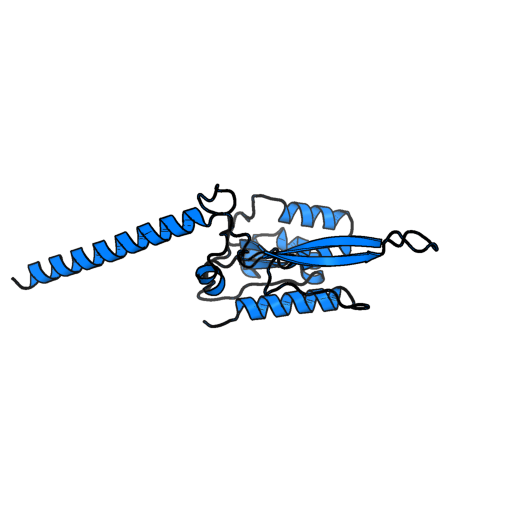1027 C CA . PHE A 1 126 ? -4.702 16.355 -2.159 1.00 78.56 126 PHE A CA 1
ATOM 1028 C C . PHE A 1 126 ? -5.755 15.820 -1.185 1.00 78.56 126 PHE A C 1
ATOM 1030 O O . PHE A 1 126 ? -6.478 14.891 -1.533 1.00 78.56 126 PHE A O 1
ATOM 1037 N N . SER A 1 127 ? -5.945 16.455 -0.024 1.00 75.38 127 SER A N 1
ATOM 1038 C CA . SER A 1 127 ? -7.024 16.100 0.920 1.00 75.38 127 SER A CA 1
ATOM 1039 C C . SER A 1 127 ? -8.420 16.171 0.319 1.00 75.38 127 SER A C 1
ATOM 1041 O O . SER A 1 127 ? -9.283 15.380 0.689 1.00 75.38 127 SER A O 1
ATOM 1043 N N . ARG A 1 128 ? -8.644 17.057 -0.652 1.00 77.19 128 ARG A N 1
ATOM 1044 C CA . ARG A 1 128 ? -9.930 17.151 -1.350 1.00 77.19 128 ARG A CA 1
ATOM 1045 C C . ARG A 1 128 ? -10.108 16.080 -2.422 1.00 77.19 128 ARG A C 1
ATOM 1047 O O . ARG A 1 128 ? -11.237 15.668 -2.664 1.00 77.19 128 ARG A O 1
ATOM 1054 N N . ALA A 1 129 ? -9.026 15.674 -3.082 1.00 77.19 129 ALA A N 1
ATOM 1055 C CA . ALA A 1 129 ? -9.069 14.737 -4.201 1.00 77.19 129 ALA A CA 1
ATOM 1056 C C . ALA A 1 129 ? -8.956 13.268 -3.758 1.00 77.19 129 ALA A C 1
ATOM 1058 O O . ALA A 1 129 ? -9.668 12.412 -4.272 1.00 77.19 129 ALA A O 1
ATOM 1059 N N . ALA A 1 130 ? -8.062 12.976 -2.813 1.00 79.38 130 ALA A N 1
ATOM 1060 C CA . ALA A 1 130 ? -7.720 11.627 -2.376 1.00 79.38 130 ALA A CA 1
ATOM 1061 C C . ALA A 1 130 ? -7.282 11.623 -0.895 1.00 79.38 130 ALA A C 1
ATOM 1063 O O . ALA A 1 130 ? -6.110 11.406 -0.586 1.00 79.38 130 ALA A O 1
ATOM 1064 N N . PRO A 1 131 ? -8.214 11.814 0.058 1.00 82.69 131 PRO A N 1
ATOM 1065 C CA . PRO A 1 131 ? -7.890 11.868 1.488 1.00 82.69 131 PRO A CA 1
ATOM 1066 C C . PRO A 1 131 ? -7.358 10.539 2.046 1.00 82.69 131 PRO A C 1
ATOM 1068 O O . PRO A 1 131 ? -6.857 10.490 3.166 1.00 82.69 131 PRO A O 1
ATOM 1071 N N . ARG A 1 132 ? -7.496 9.427 1.316 1.00 87.00 132 ARG A N 1
ATOM 1072 C CA . ARG A 1 132 ? -7.103 8.088 1.774 1.00 87.00 132 ARG A CA 1
ATOM 1073 C C . ARG A 1 132 ? -6.402 7.356 0.644 1.00 87.00 132 ARG A C 1
ATOM 1075 O O . ARG A 1 132 ? -7.055 6.835 -0.258 1.00 87.00 132 ARG A O 1
ATOM 1082 N N . LEU A 1 133 ? -5.079 7.323 0.707 1.00 89.00 133 LEU A N 1
ATOM 1083 C CA . LEU A 1 133 ? -4.238 6.723 -0.316 1.00 89.00 133 LEU A CA 1
ATOM 1084 C C . LEU A 1 133 ? -3.693 5.379 0.174 1.00 89.00 133 LEU A C 1
ATOM 1086 O O . LEU A 1 133 ? -2.965 5.315 1.166 1.00 89.00 133 LEU A O 1
ATOM 1090 N N . LEU A 1 134 ? -4.026 4.310 -0.540 1.00 91.31 134 LEU A N 1
ATOM 1091 C CA . LEU A 1 134 ? -3.474 2.977 -0.334 1.00 91.31 134 LEU A CA 1
ATOM 1092 C C . LEU A 1 134 ? -2.469 2.694 -1.452 1.00 91.31 134 LEU A C 1
ATOM 1094 O O . LEU A 1 134 ? -2.848 2.457 -2.593 1.00 91.31 134 LEU A O 1
ATOM 1098 N N . VAL A 1 135 ? -1.179 2.731 -1.134 1.00 92.12 135 VAL A N 1
ATOM 1099 C CA . VAL A 1 135 ? -0.100 2.539 -2.110 1.00 92.12 135 VAL A CA 1
ATOM 1100 C C . VAL A 1 135 ? 0.496 1.154 -1.935 1.00 92.12 135 VAL A C 1
ATOM 1102 O O . VAL A 1 135 ? 0.863 0.776 -0.827 1.00 92.12 135 VAL A O 1
ATOM 1105 N N . LEU A 1 136 ? 0.626 0.396 -3.020 1.00 93.44 136 LEU A N 1
ATOM 1106 C CA . LEU A 1 136 ? 1.289 -0.906 -2.998 1.00 93.44 136 LEU A CA 1
ATOM 1107 C C . LEU A 1 136 ? 2.811 -0.716 -3.031 1.00 93.44 136 LEU A C 1
ATOM 1109 O O . LEU A 1 136 ? 3.332 0.155 -3.734 1.00 93.44 136 LEU A O 1
ATOM 1113 N N . GLU A 1 137 ? 3.546 -1.558 -2.308 1.00 92.25 137 GLU A N 1
ATOM 1114 C CA . GLU A 1 137 ? 5.008 -1.545 -2.325 1.00 92.25 137 GLU A CA 1
ATOM 1115 C C . GLU A 1 137 ? 5.547 -1.850 -3.730 1.00 92.25 137 GLU A C 1
ATOM 1117 O O . GLU A 1 137 ? 6.467 -1.171 -4.191 1.00 92.25 137 GLU A O 1
ATOM 1122 N N . SER A 1 138 ? 4.949 -2.807 -4.449 1.00 91.62 138 SER A N 1
ATOM 1123 C CA . SER A 1 138 ? 5.273 -3.087 -5.857 1.00 91.62 138 SER A CA 1
ATOM 1124 C C . SER A 1 138 ? 5.153 -1.851 -6.751 1.00 91.62 138 SER A C 1
ATOM 1126 O O . SER A 1 138 ? 6.102 -1.529 -7.473 1.00 91.62 138 SER A O 1
ATOM 1128 N N . VAL A 1 139 ? 4.045 -1.118 -6.630 1.00 92.81 139 VAL A N 1
ATOM 1129 C CA . VAL A 1 139 ? 3.769 0.116 -7.374 1.00 92.81 139 VAL A CA 1
ATOM 1130 C C . VAL A 1 139 ? 4.784 1.206 -7.043 1.00 92.81 139 VAL A C 1
ATOM 1132 O O . VAL A 1 139 ? 5.340 1.822 -7.953 1.00 92.81 139 VAL A O 1
ATOM 1135 N N . LEU A 1 140 ? 5.098 1.418 -5.762 1.00 92.75 140 LEU A N 1
ATOM 1136 C CA . LEU A 1 140 ? 6.130 2.376 -5.362 1.00 92.75 140 LEU A CA 1
ATOM 1137 C C . LEU A 1 140 ? 7.490 2.007 -5.973 1.00 92.75 140 LEU A C 1
ATOM 1139 O O . LEU A 1 140 ? 8.188 2.870 -6.507 1.00 92.75 140 LEU A O 1
ATOM 1143 N N . GLN A 1 141 ? 7.876 0.728 -5.942 1.00 91.94 141 GLN A N 1
ATOM 1144 C CA . GLN A 1 141 ? 9.130 0.283 -6.555 1.00 91.94 141 GLN A CA 1
ATOM 1145 C C . GLN A 1 141 ? 9.136 0.469 -8.076 1.00 91.94 141 GLN A C 1
ATOM 1147 O O . GLN A 1 141 ? 10.181 0.801 -8.639 1.00 91.94 141 GLN A O 1
ATOM 1152 N N . ALA A 1 142 ? 8.004 0.269 -8.750 1.00 91.44 142 ALA A N 1
ATOM 1153 C CA . ALA A 1 142 ? 7.863 0.532 -10.177 1.00 91.44 142 ALA A CA 1
ATOM 1154 C C . ALA A 1 142 ? 7.982 2.032 -10.488 1.00 91.44 142 ALA A C 1
ATOM 1156 O O . ALA A 1 142 ? 8.803 2.415 -11.325 1.00 91.44 142 ALA A O 1
ATOM 1157 N N . ALA A 1 143 ? 7.281 2.890 -9.742 1.00 92.44 143 ALA A N 1
ATOM 1158 C CA . ALA A 1 143 ? 7.372 4.343 -9.872 1.00 92.44 143 ALA A CA 1
ATOM 1159 C C . ALA A 1 143 ? 8.817 4.833 -9.685 1.00 92.44 143 ALA A C 1
ATOM 1161 O O . ALA A 1 143 ? 9.321 5.613 -10.488 1.00 92.44 143 ALA A O 1
ATOM 1162 N N . LEU A 1 144 ? 9.541 4.303 -8.692 1.00 92.69 144 LEU A N 1
ATOM 1163 C CA . LEU A 1 144 ? 10.950 4.638 -8.449 1.00 92.69 144 LEU A CA 1
ATOM 1164 C C . LEU A 1 144 ? 11.903 4.205 -9.573 1.00 92.69 144 LEU A C 1
ATOM 1166 O O . LEU A 1 144 ? 12.977 4.794 -9.697 1.00 92.69 144 LEU A O 1
ATOM 1170 N N . LYS A 1 145 ? 11.559 3.176 -10.359 1.00 90.75 145 LYS A N 1
ATOM 1171 C CA . LYS A 1 145 ? 12.341 2.763 -11.540 1.00 90.75 145 LYS A CA 1
ATOM 1172 C C . LYS A 1 145 ? 12.089 3.678 -12.737 1.00 90.75 145 LYS A C 1
ATOM 1174 O O . LYS A 1 145 ? 13.002 3.872 -13.534 1.00 90.75 145 LYS A O 1
ATOM 1179 N N . LEU A 1 146 ? 10.866 4.195 -12.868 1.00 89.69 146 LEU A N 1
ATOM 1180 C CA . LEU A 1 146 ? 10.466 5.112 -13.939 1.00 89.69 146 LEU A CA 1
ATOM 1181 C C . LEU A 1 146 ? 10.910 6.555 -13.661 1.00 89.69 146 LEU A C 1
ATOM 1183 O O . LEU A 1 146 ? 11.196 7.306 -14.591 1.00 89.69 146 LEU A O 1
ATOM 1187 N N . ALA A 1 147 ? 10.969 6.942 -12.387 1.00 91.31 147 ALA A N 1
ATOM 1188 C CA . ALA A 1 147 ? 11.240 8.307 -11.968 1.00 91.31 147 ALA A CA 1
ATOM 1189 C C . ALA A 1 147 ? 12.686 8.749 -12.275 1.00 91.31 147 ALA A C 1
ATOM 1191 O O . ALA A 1 147 ? 13.638 8.006 -12.007 1.00 91.31 147 ALA A O 1
ATOM 1192 N N . PRO A 1 148 ? 12.894 9.996 -12.740 1.00 92.00 148 PRO A N 1
ATOM 1193 C CA . PRO A 1 148 ? 14.224 10.592 -12.771 1.00 92.00 148 PRO A CA 1
ATOM 1194 C C . PRO A 1 148 ? 14.790 10.717 -11.346 1.00 92.00 148 PRO A C 1
ATOM 1196 O O . PRO A 1 148 ? 14.055 10.771 -10.359 1.00 92.00 148 PRO A O 1
ATOM 1199 N N . SER A 1 149 ? 16.117 10.793 -11.219 1.00 90.19 149 SER A N 1
ATOM 1200 C CA . SER A 1 149 ? 16.829 10.717 -9.928 1.00 90.19 149 SER A CA 1
ATOM 1201 C C . SER A 1 149 ? 16.326 11.696 -8.857 1.00 90.19 149 SER A C 1
ATOM 1203 O O . SER A 1 149 ? 16.263 11.346 -7.672 1.00 90.19 149 SER A O 1
ATOM 1205 N N . ARG A 1 150 ? 15.947 12.912 -9.270 1.00 89.62 150 ARG A N 1
ATOM 1206 C CA . ARG A 1 150 ? 15.375 13.941 -8.394 1.00 89.62 150 ARG A CA 1
ATOM 1207 C C . ARG A 1 150 ? 14.043 13.485 -7.798 1.00 89.62 150 ARG A C 1
ATOM 1209 O O . ARG A 1 150 ? 13.880 13.500 -6.580 1.00 89.62 150 ARG A O 1
ATOM 1216 N N . ASP A 1 151 ? 13.124 13.039 -8.643 1.00 89.81 151 ASP A N 1
ATOM 1217 C CA . ASP A 1 151 ? 11.765 12.676 -8.242 1.00 89.81 151 ASP A CA 1
ATOM 1218 C C . ASP A 1 151 ? 11.747 11.330 -7.503 1.00 89.81 151 ASP A C 1
ATOM 1220 O O . ASP A 1 151 ? 11.045 11.176 -6.509 1.00 89.81 151 ASP A O 1
ATOM 1224 N N . ALA A 1 152 ? 12.640 10.400 -7.855 1.00 91.31 152 ALA A N 1
ATOM 1225 C CA . ALA A 1 152 ? 12.847 9.175 -7.083 1.00 91.31 152 ALA A CA 1
ATOM 1226 C C . ALA A 1 152 ? 13.292 9.464 -5.635 1.00 91.31 152 ALA A C 1
ATOM 1228 O O . ALA A 1 152 ? 12.898 8.767 -4.698 1.00 91.31 152 ALA A O 1
ATOM 1229 N N . SER A 1 153 ? 14.117 10.496 -5.431 1.00 90.31 153 SER A N 1
ATOM 1230 C CA . SER A 1 153 ? 14.553 10.911 -4.092 1.00 90.31 153 SER A CA 1
ATOM 1231 C C . SER A 1 153 ? 13.414 11.555 -3.298 1.00 90.31 153 SER A C 1
ATOM 1233 O O . SER A 1 153 ? 13.285 11.278 -2.105 1.00 90.31 153 SER A O 1
ATOM 1235 N N . ARG A 1 154 ? 12.567 12.353 -3.963 1.00 89.06 154 ARG A N 1
ATOM 1236 C CA . ARG A 1 154 ? 11.358 12.961 -3.382 1.00 89.06 154 ARG A CA 1
ATOM 1237 C C . ARG A 1 154 ? 10.335 11.904 -2.975 1.00 89.06 154 ARG A C 1
ATOM 1239 O O . ARG A 1 154 ? 9.985 11.852 -1.802 1.00 89.06 154 ARG A O 1
ATOM 1246 N N . LEU A 1 155 ? 9.981 10.978 -3.871 1.00 88.62 155 LEU A N 1
ATOM 1247 C CA . LEU A 1 155 ? 9.098 9.844 -3.567 1.00 88.62 155 LEU A CA 1
ATOM 1248 C C . LEU A 1 155 ? 9.625 9.017 -2.390 1.00 88.62 155 LEU A C 1
ATOM 1250 O O . LEU A 1 155 ? 8.896 8.725 -1.447 1.00 88.62 155 LEU A O 1
ATOM 1254 N N . ARG A 1 156 ? 10.924 8.686 -2.376 1.00 88.94 156 ARG A N 1
ATOM 1255 C CA . ARG A 1 156 ? 11.519 7.985 -1.226 1.00 88.94 156 ARG A CA 1
ATOM 1256 C C . ARG A 1 156 ? 11.411 8.786 0.061 1.00 88.94 156 ARG A C 1
ATOM 1258 O O . ARG A 1 156 ? 11.261 8.170 1.103 1.00 88.94 156 ARG A O 1
ATOM 1265 N N . LYS A 1 157 ? 11.558 10.111 0.015 1.00 86.88 157 LYS A N 1
ATOM 1266 C CA . LYS A 1 157 ? 11.429 10.967 1.197 1.00 86.88 157 LYS A CA 1
ATOM 1267 C C . LYS A 1 157 ? 9.983 10.982 1.697 1.00 86.88 157 LYS A C 1
ATOM 1269 O O . LYS A 1 157 ? 9.790 10.798 2.891 1.00 86.88 157 LYS A O 1
ATOM 1274 N N . PHE A 1 158 ? 9.014 11.104 0.789 1.00 84.94 158 PHE A N 1
ATOM 1275 C CA . PHE A 1 158 ? 7.582 11.068 1.091 1.00 84.94 158 PHE A CA 1
ATOM 1276 C C . PHE A 1 158 ? 7.184 9.773 1.818 1.00 84.94 158 PHE A C 1
ATOM 1278 O O . P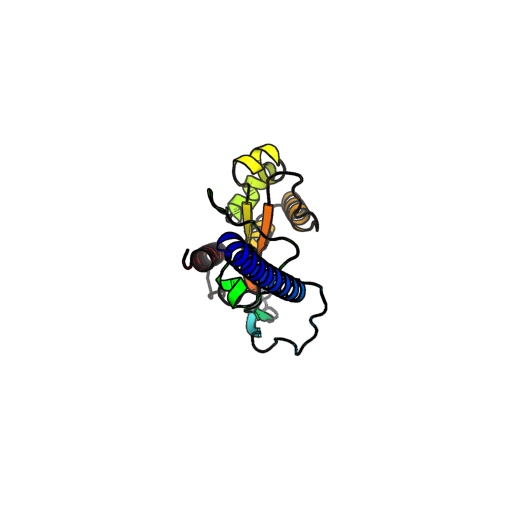HE A 1 158 ? 6.548 9.823 2.861 1.00 84.94 158 PHE A O 1
ATOM 1285 N N . PHE A 1 159 ? 7.651 8.612 1.341 1.00 83.56 159 PHE A N 1
ATOM 1286 C CA . PHE A 1 159 ? 7.315 7.311 1.944 1.00 83.56 159 PHE A CA 1
ATOM 1287 C C . PHE A 1 159 ? 8.285 6.819 3.041 1.00 83.56 159 PHE A C 1
ATOM 1289 O O . PHE A 1 159 ? 8.031 5.779 3.644 1.00 83.56 159 PHE A O 1
ATOM 1296 N N . ARG A 1 160 ? 9.411 7.505 3.307 1.00 77.38 160 ARG A N 1
ATOM 1297 C CA . ARG A 1 160 ? 10.371 7.119 4.371 1.00 77.38 160 ARG A CA 1
ATOM 1298 C C . ARG A 1 160 ? 9.955 7.568 5.766 1.00 77.38 160 ARG A C 1
ATOM 1300 O O . ARG A 1 160 ? 10.503 7.037 6.728 1.00 77.38 160 ARG A O 1
ATOM 1307 N N . GLY A 1 161 ? 9.117 8.594 5.872 1.00 57.72 161 GLY A N 1
ATOM 1308 C CA . GLY A 1 161 ? 8.777 9.194 7.154 1.00 57.72 161 GLY A CA 1
ATOM 1309 C C . GLY A 1 161 ? 8.001 8.222 8.040 1.00 57.72 161 GLY A C 1
ATOM 1310 O O . GLY A 1 161 ? 7.009 7.642 7.611 1.00 57.72 161 GLY A O 1
ATOM 1311 N N . GLU A 1 162 ? 8.402 8.112 9.309 1.00 48.62 162 GLU A N 1
ATOM 1312 C CA . GLU A 1 162 ? 7.491 7.693 10.390 1.00 48.62 162 GLU A CA 1
ATOM 1313 C C . GLU A 1 162 ? 6.265 8.636 10.475 1.00 48.62 162 GLU A C 1
ATOM 1315 O O . GLU A 1 162 ? 5.218 8.276 11.018 1.00 48.62 162 GLU A O 1
ATOM 1320 N N . ASP A 1 163 ? 6.366 9.803 9.831 1.00 47.47 163 ASP A N 1
ATOM 1321 C CA . ASP A 1 163 ? 5.292 10.707 9.441 1.00 47.47 163 ASP A CA 1
ATOM 1322 C C . ASP A 1 163 ? 4.517 10.209 8.203 1.00 47.47 163 ASP A C 1
ATOM 1324 O O . ASP A 1 163 ? 4.380 10.897 7.201 1.00 47.47 163 ASP A O 1
ATOM 1328 N N . GLN A 1 164 ? 3.852 9.056 8.322 1.00 53.56 164 GLN A N 1
ATOM 1329 C CA . GLN A 1 164 ? 2.551 8.870 7.643 1.00 53.56 164 GLN A CA 1
ATOM 1330 C C . GLN A 1 164 ? 1.476 9.850 8.190 1.00 53.56 164 GLN A C 1
ATOM 1332 O O . GLN A 1 164 ? 0.316 9.824 7.782 1.00 53.56 164 GLN A O 1
ATOM 1337 N N . ARG A 1 165 ? 1.878 10.748 9.104 1.00 48.91 165 ARG A N 1
ATOM 1338 C CA . ARG A 1 165 ? 1.244 12.034 9.368 1.00 48.91 165 ARG A CA 1
ATOM 1339 C C . ARG A 1 165 ? 1.481 12.938 8.162 1.00 48.91 165 ARG A C 1
ATOM 1341 O O . ARG A 1 165 ? 2.462 13.667 8.107 1.00 48.91 165 ARG A O 1
ATOM 1348 N N . ILE A 1 166 ? 0.559 12.918 7.216 1.00 52.75 166 ILE A N 1
ATOM 1349 C CA . ILE A 1 166 ? 0.281 14.177 6.535 1.00 52.75 166 ILE A CA 1
ATOM 1350 C C . ILE A 1 166 ? -0.382 15.032 7.617 1.00 52.75 166 ILE A C 1
ATOM 1352 O O . ILE A 1 166 ? -1.333 14.569 8.255 1.00 52.75 166 ILE A O 1
ATOM 1356 N N . GLU A 1 167 ? 0.182 16.192 7.947 1.00 50.75 167 GLU A N 1
ATOM 1357 C CA . GLU A 1 167 ? -0.409 17.099 8.934 1.00 50.75 167 GLU A CA 1
ATOM 1358 C C . GLU A 1 167 ? -1.713 17.665 8.347 1.00 50.75 167 GLU A C 1
ATOM 1360 O O . GLU A 1 167 ? -1.769 18.755 7.803 1.00 50.75 167 GLU A O 1
ATOM 1365 N N . GLY A 1 168 ? -2.799 16.893 8.417 1.00 58.06 168 GLY A N 1
ATOM 1366 C CA . GLY A 1 168 ? -4.059 17.216 7.755 1.00 58.06 168 GLY A CA 1
ATOM 1367 C C . GLY A 1 168 ? -5.020 16.027 7.692 1.00 58.06 168 GLY A C 1
ATOM 1368 O O . GLY A 1 168 ? -4.867 15.039 8.405 1.00 58.06 168 GLY A O 1
ATOM 1369 N N . ASP A 1 169 ? -6.038 16.122 6.835 1.00 68.44 169 ASP A N 1
ATOM 1370 C CA . ASP A 1 169 ? -7.084 15.093 6.669 1.00 68.44 169 ASP A CA 1
ATOM 1371 C C . ASP A 1 169 ? -6.651 13.915 5.763 1.00 68.44 169 ASP A C 1
ATOM 1373 O O . ASP A 1 169 ? -7.402 12.962 5.553 1.00 68.44 169 ASP A O 1
ATOM 1377 N N . VAL A 1 170 ? -5.429 13.956 5.218 1.00 77.19 170 VAL A N 1
ATOM 1378 C CA . VAL A 1 170 ? -4.919 12.910 4.324 1.00 77.19 170 VAL A CA 1
ATOM 1379 C C . VAL A 1 170 ? -4.263 11.785 5.111 1.00 77.19 170 VAL A C 1
ATOM 1381 O O . VAL A 1 170 ? -3.466 12.010 6.017 1.00 77.19 170 VAL A O 1
ATOM 1384 N N . ARG A 1 171 ? -4.541 10.545 4.723 1.00 84.19 171 ARG A N 1
ATOM 1385 C CA . ARG A 1 171 ? -3.919 9.352 5.291 1.00 84.19 171 ARG A CA 1
ATOM 1386 C C . ARG A 1 171 ? -3.347 8.496 4.181 1.00 84.19 171 ARG A C 1
ATOM 1388 O O . ARG A 1 171 ? -4.053 8.159 3.232 1.00 84.19 171 ARG A O 1
ATOM 1395 N N . VAL A 1 172 ? -2.081 8.123 4.321 1.00 86.75 172 VAL A N 1
ATOM 1396 C CA . VAL A 1 172 ? -1.370 7.288 3.352 1.00 86.75 172 VAL A CA 1
ATOM 1397 C C . VAL A 1 172 ? -0.931 6.008 4.034 1.00 86.75 172 VAL A C 1
ATOM 1399 O O . VAL A 1 172 ? -0.352 6.046 5.116 1.00 86.75 172 VAL A O 1
ATOM 1402 N N . TYR A 1 173 ? -1.173 4.876 3.383 1.00 89.94 173 TYR A N 1
ATOM 1403 C CA . TYR A 1 173 ? -0.675 3.586 3.831 1.00 89.94 173 TYR A CA 1
ATOM 1404 C C . TYR A 1 173 ? 0.100 2.893 2.715 1.00 89.94 173 TYR A C 1
ATOM 1406 O O . TYR A 1 173 ? -0.399 2.757 1.599 1.00 89.94 173 TYR A O 1
ATOM 1414 N N . LEU A 1 174 ? 1.316 2.446 3.033 1.00 91.50 174 LEU A N 1
ATOM 1415 C CA . LEU A 1 174 ? 2.146 1.644 2.140 1.00 91.50 174 LEU A CA 1
ATOM 1416 C C . LEU A 1 174 ? 1.950 0.159 2.467 1.00 91.50 174 LEU A C 1
ATOM 1418 O O . LEU A 1 174 ? 2.405 -0.318 3.507 1.00 91.50 174 LEU A O 1
ATOM 1422 N N . PHE A 1 175 ? 1.270 -0.561 1.581 1.00 92.25 175 PHE A N 1
ATOM 1423 C CA . PHE A 1 175 ? 0.934 -1.969 1.747 1.00 92.25 175 PHE A CA 1
ATOM 1424 C C . PHE A 1 175 ? 2.022 -2.882 1.155 1.00 92.25 175 PHE A C 1
ATOM 1426 O O . PHE A 1 175 ? 2.290 -2.795 -0.047 1.00 92.25 175 PHE A O 1
ATOM 1433 N N . PRO A 1 176 ? 2.633 -3.782 1.952 1.00 91.50 176 PRO A N 1
ATOM 1434 C CA . PRO A 1 176 ? 3.654 -4.720 1.480 1.00 91.50 176 PRO A CA 1
ATOM 1435 C C . PRO A 1 176 ? 3.026 -5.918 0.745 1.00 91.50 176 PRO A C 1
ATOM 1437 O O . PRO A 1 176 ? 3.101 -7.067 1.189 1.00 91.50 176 PRO A O 1
ATOM 1440 N N . ASP A 1 177 ? 2.411 -5.646 -0.405 1.00 91.38 177 ASP A N 1
ATOM 1441 C CA . ASP A 1 177 ? 1.685 -6.600 -1.252 1.00 91.38 177 ASP A CA 1
ATOM 1442 C C . ASP A 1 177 ? 2.531 -7.816 -1.661 1.00 91.38 177 ASP A C 1
ATOM 1444 O O . ASP A 1 177 ? 2.040 -8.939 -1.731 1.00 91.38 177 ASP A O 1
ATOM 1448 N N . GLN A 1 178 ? 3.839 -7.625 -1.851 1.00 89.69 178 GLN A N 1
ATOM 1449 C CA . GLN A 1 178 ? 4.752 -8.702 -2.248 1.00 89.69 178 GLN A CA 1
ATOM 1450 C C . GLN A 1 178 ? 4.992 -9.759 -1.162 1.00 89.69 178 GLN A C 1
ATOM 1452 O O . GLN A 1 178 ? 5.550 -10.815 -1.464 1.00 89.69 178 GLN A O 1
ATOM 1457 N N . HIS A 1 179 ? 4.611 -9.470 0.082 1.00 89.31 179 HIS A N 1
ATOM 1458 C CA . HIS A 1 179 ? 4.759 -10.366 1.228 1.00 89.31 179 HIS A CA 1
ATOM 1459 C C . HIS A 1 179 ? 3.408 -10.865 1.748 1.00 89.31 179 HIS A C 1
ATOM 1461 O O . HIS A 1 179 ? 3.377 -11.714 2.636 1.00 89.31 179 HIS A O 1
ATOM 1467 N N . HIS A 1 180 ? 2.295 -10.358 1.217 1.00 88.69 180 HIS A N 1
ATOM 1468 C CA . HIS A 1 180 ? 0.957 -10.778 1.605 1.00 88.69 180 HIS A CA 1
ATOM 1469 C C . HIS A 1 180 ? 0.487 -11.924 0.707 1.00 88.69 180 HIS A C 1
ATOM 1471 O O . HIS A 1 180 ? 0.473 -11.822 -0.520 1.00 88.69 180 HIS A O 1
ATOM 1477 N N . MET A 1 181 ? 0.113 -13.042 1.323 1.00 87.12 181 MET A N 1
ATOM 1478 C CA . MET A 1 181 ? -0.120 -14.294 0.606 1.00 87.12 181 MET A CA 1
ATOM 1479 C C . MET A 1 181 ? -1.262 -14.197 -0.425 1.00 87.12 181 MET A C 1
ATOM 1481 O O . MET A 1 181 ? -1.117 -14.703 -1.537 1.00 87.12 181 MET A O 1
ATOM 1485 N N . ASP A 1 182 ? -2.353 -13.495 -0.105 1.00 85.25 182 ASP A N 1
ATOM 1486 C CA . ASP A 1 182 ? -3.519 -13.402 -0.998 1.00 85.25 182 ASP A CA 1
ATOM 1487 C C . ASP A 1 182 ? -3.417 -12.299 -2.052 1.00 85.25 182 ASP A C 1
ATOM 1489 O O . ASP A 1 182 ? -4.254 -12.256 -2.943 1.00 85.25 182 ASP A O 1
ATOM 1493 N N . THR A 1 183 ? -2.414 -11.416 -1.992 1.00 87.81 183 THR A N 1
ATOM 1494 C CA . THR A 1 183 ? -2.241 -10.318 -2.970 1.00 87.81 183 THR A CA 1
ATOM 1495 C C . THR A 1 183 ? -0.963 -10.453 -3.789 1.00 87.81 183 THR A C 1
ATOM 1497 O O . THR A 1 183 ? -0.842 -9.835 -4.844 1.00 87.81 183 THR A O 1
ATOM 1500 N N . PHE A 1 184 ? -0.052 -11.340 -3.386 1.00 88.81 184 PHE A N 1
ATOM 1501 C CA . PHE A 1 184 ? 1.151 -11.648 -4.142 1.00 88.81 184 PHE A CA 1
ATOM 1502 C C . PHE A 1 184 ? 0.832 -12.115 -5.570 1.00 88.81 184 PHE A C 1
ATOM 1504 O O . PHE A 1 184 ? 0.043 -13.041 -5.794 1.00 88.81 184 PHE A O 1
ATOM 1511 N N . VAL A 1 185 ? 1.497 -11.493 -6.545 1.00 87.56 185 VAL A N 1
ATOM 1512 C CA . VAL A 1 185 ? 1.463 -11.889 -7.956 1.00 87.56 185 VAL A CA 1
ATOM 1513 C C . VAL A 1 185 ? 2.838 -12.407 -8.360 1.00 87.56 185 VAL A C 1
ATOM 1515 O O . VAL A 1 185 ? 3.836 -11.671 -8.343 1.00 87.56 185 VAL A O 1
ATOM 1518 N N . GLU A 1 186 ? 2.882 -13.686 -8.730 1.00 83.50 186 GLU A N 1
ATOM 1519 C CA . GLU A 1 186 ? 4.086 -14.333 -9.238 1.00 83.50 186 GLU A CA 1
ATOM 1520 C C . GLU A 1 186 ? 4.460 -13.752 -10.613 1.00 83.50 186 GLU A C 1
ATOM 1522 O O . GLU A 1 186 ? 3.580 -13.588 -11.462 1.00 83.50 186 GLU A O 1
ATOM 1527 N N . PRO A 1 187 ? 5.737 -13.396 -10.843 1.00 78.19 187 PRO A N 1
ATOM 1528 C CA . PRO A 1 187 ? 6.169 -12.930 -12.150 1.00 78.19 187 PRO A CA 1
ATOM 1529 C C . PRO A 1 187 ? 6.119 -14.064 -13.170 1.00 78.19 187 PRO A C 1
ATOM 1531 O O . PRO A 1 187 ? 6.762 -15.097 -12.987 1.00 78.19 187 PRO A O 1
ATOM 1534 N N . THR A 1 188 ? 5.416 -13.833 -14.273 1.00 80.00 188 THR A N 1
ATOM 1535 C CA . THR A 1 188 ? 5.436 -14.736 -15.427 1.00 80.00 188 THR A CA 1
ATOM 1536 C C . THR A 1 188 ? 6.652 -14.460 -16.318 1.00 80.00 188 THR A C 1
ATOM 1538 O O . THR A 1 188 ? 7.094 -13.316 -16.444 1.00 80.00 188 THR A O 1
ATOM 1541 N N . MET A 1 189 ? 7.227 -15.507 -16.925 1.00 67.94 189 MET A N 1
ATOM 1542 C CA . MET A 1 189 ? 8.292 -15.338 -17.923 1.00 67.94 189 MET A CA 1
ATOM 1543 C C . MET A 1 189 ? 7.751 -14.510 -19.095 1.00 67.94 189 MET A C 1
ATOM 1545 O O . MET A 1 189 ? 6.636 -14.748 -19.547 1.00 67.94 189 MET A O 1
ATOM 1549 N N . ASP A 1 190 ? 8.525 -13.516 -19.528 1.00 72.31 190 ASP A N 1
ATOM 1550 C CA . ASP A 1 190 ? 8.196 -12.561 -20.600 1.00 72.31 190 ASP A CA 1
ATOM 1551 C C . ASP A 1 190 ? 7.061 -11.555 -20.313 1.00 72.31 190 ASP A C 1
ATOM 1553 O O . ASP A 1 190 ? 6.647 -10.809 -21.202 1.00 72.31 190 ASP A O 1
ATOM 1557 N N . GLU A 1 191 ? 6.583 -11.455 -19.068 1.00 78.50 191 GLU A N 1
ATOM 1558 C CA . GLU A 1 191 ? 5.571 -10.463 -18.698 1.00 78.50 191 GLU A CA 1
ATOM 1559 C C . GLU A 1 191 ? 6.165 -9.050 -18.566 1.00 78.50 191 GLU A C 1
ATOM 1561 O O . GLU A 1 191 ? 7.177 -8.818 -17.894 1.00 78.50 191 GLU A O 1
ATOM 1566 N N . VAL A 1 192 ? 5.491 -8.069 -19.173 1.00 82.00 192 VAL A N 1
ATOM 1567 C CA . VAL A 1 192 ? 5.818 -6.651 -18.998 1.00 82.00 192 VAL A CA 1
ATOM 1568 C C . VAL A 1 192 ? 5.489 -6.235 -17.564 1.00 82.00 192 VAL A C 1
ATOM 1570 O O . VAL A 1 192 ? 4.386 -6.468 -17.080 1.00 82.00 192 VAL A O 1
ATOM 1573 N N . GLN A 1 193 ? 6.431 -5.567 -16.891 1.00 77.06 193 GLN A N 1
ATOM 1574 C CA . GLN A 1 193 ? 6.292 -5.168 -15.484 1.00 77.06 193 GLN A CA 1
ATOM 1575 C C . GLN A 1 193 ? 4.987 -4.406 -15.191 1.00 77.06 193 GLN A C 1
ATOM 1577 O O . GLN A 1 193 ? 4.382 -4.649 -14.156 1.00 77.06 193 GLN A O 1
ATOM 1582 N N . THR A 1 194 ? 4.527 -3.546 -16.103 1.00 80.69 194 THR A N 1
ATOM 1583 C CA . THR A 1 194 ? 3.278 -2.783 -15.937 1.00 80.69 194 THR A CA 1
ATOM 1584 C C . THR A 1 194 ? 2.051 -3.688 -15.853 1.00 80.69 194 THR A C 1
ATOM 1586 O O . THR A 1 194 ? 1.221 -3.501 -14.978 1.00 80.69 194 THR A O 1
ATOM 1589 N N . VAL A 1 195 ? 1.982 -4.734 -16.684 1.00 85.25 195 VAL A N 1
ATOM 1590 C CA . VAL A 1 195 ? 0.880 -5.712 -16.667 1.00 85.25 195 VAL A CA 1
ATOM 1591 C C . VAL A 1 195 ? 0.840 -6.453 -15.332 1.00 85.25 195 VAL A C 1
ATOM 1593 O O . VAL A 1 195 ? -0.227 -6.696 -14.769 1.00 85.25 195 VAL A O 1
ATOM 1596 N N . ARG A 1 196 ? 2.015 -6.779 -14.790 1.00 83.62 196 ARG A N 1
ATOM 1597 C CA . ARG A 1 196 ? 2.124 -7.400 -13.471 1.00 83.62 196 ARG A CA 1
ATOM 1598 C C . ARG A 1 196 ? 1.651 -6.463 -12.359 1.00 83.62 196 ARG A C 1
ATOM 1600 O O . ARG A 1 196 ? 0.971 -6.919 -11.442 1.00 83.62 196 ARG A O 1
ATOM 1607 N N . ASP A 1 197 ? 2.032 -5.191 -12.425 1.00 85.38 197 ASP A N 1
ATOM 1608 C CA . ASP A 1 197 ? 1.645 -4.187 -11.433 1.00 85.38 197 ASP A CA 1
ATOM 1609 C C . ASP A 1 197 ? 0.121 -3.959 -11.463 1.00 85.38 197 ASP A C 1
ATOM 1611 O O . ASP A 1 197 ? -0.514 -3.970 -10.409 1.00 85.38 197 ASP A O 1
ATOM 1615 N N . ASP A 1 198 ? -0.488 -3.898 -12.652 1.00 87.50 198 ASP A N 1
ATOM 1616 C CA . ASP A 1 198 ? -1.945 -3.805 -12.824 1.00 87.50 198 ASP A CA 1
ATOM 1617 C C . ASP A 1 198 ? -2.665 -5.016 -12.212 1.00 87.50 198 ASP A C 1
ATOM 1619 O O . ASP A 1 198 ? -3.652 -4.872 -11.489 1.00 87.50 198 ASP A O 1
ATOM 1623 N N . ARG A 1 199 ? -2.138 -6.231 -12.422 1.00 89.31 199 ARG A N 1
ATOM 1624 C CA . ARG A 1 199 ? -2.664 -7.451 -11.785 1.00 89.31 199 ARG A CA 1
ATOM 1625 C C . ARG A 1 199 ? -2.547 -7.403 -10.264 1.00 89.31 199 ARG A C 1
ATOM 1627 O O . ARG A 1 199 ? -3.454 -7.870 -9.580 1.00 89.31 199 ARG A O 1
ATOM 1634 N N . ALA A 1 200 ? -1.448 -6.871 -9.730 1.00 87.56 200 ALA A N 1
ATOM 1635 C CA . ALA A 1 200 ? -1.266 -6.727 -8.286 1.00 87.56 200 ALA A CA 1
ATOM 1636 C C . ALA A 1 200 ? -2.272 -5.729 -7.691 1.00 87.56 200 ALA A C 1
ATOM 1638 O O . ALA A 1 200 ? -2.848 -5.996 -6.633 1.00 87.56 200 ALA A O 1
ATOM 1639 N N . ILE A 1 201 ? -2.543 -4.626 -8.398 1.00 87.88 201 ILE A N 1
ATOM 1640 C CA . ILE A 1 201 ? -3.578 -3.653 -8.029 1.00 87.88 201 ILE A CA 1
ATOM 1641 C C . ILE A 1 201 ? -4.957 -4.318 -8.032 1.00 87.88 201 ILE A C 1
ATOM 1643 O O . ILE A 1 201 ? -5.636 -4.285 -7.008 1.00 87.88 201 ILE A O 1
ATOM 1647 N N . LEU A 1 202 ? -5.343 -4.983 -9.127 1.00 88.56 202 LEU A N 1
ATOM 1648 C CA . LEU A 1 202 ? -6.641 -5.662 -9.240 1.00 88.56 202 LEU A CA 1
ATOM 1649 C C . LEU A 1 202 ? -6.840 -6.700 -8.132 1.00 88.56 202 LEU A C 1
ATOM 1651 O O . LEU A 1 202 ? -7.852 -6.679 -7.439 1.00 88.56 202 LEU A O 1
ATOM 1655 N N . LYS A 1 203 ? -5.833 -7.542 -7.889 1.00 88.06 203 LYS A N 1
ATOM 1656 C CA . LYS A 1 203 ? -5.876 -8.560 -6.833 1.00 88.06 203 LYS A CA 1
ATOM 1657 C C . LYS A 1 203 ? -5.988 -7.944 -5.432 1.00 88.06 203 LYS A C 1
ATOM 1659 O O . LYS A 1 203 ? -6.648 -8.501 -4.559 1.00 88.06 203 LYS A O 1
ATOM 1664 N N . THR A 1 204 ? -5.377 -6.780 -5.209 1.00 86.00 204 THR A N 1
ATOM 1665 C CA . THR A 1 204 ? -5.512 -6.029 -3.949 1.00 86.00 204 THR A CA 1
ATOM 1666 C C . THR A 1 204 ? -6.915 -5.443 -3.791 1.00 86.00 204 THR A C 1
ATOM 1668 O O . THR A 1 204 ? -7.481 -5.524 -2.703 1.00 86.00 204 THR A O 1
ATOM 1671 N N . VAL A 1 205 ? -7.499 -4.906 -4.867 1.00 84.94 205 VAL A N 1
ATOM 1672 C CA . VAL A 1 205 ? -8.882 -4.403 -4.880 1.00 84.94 205 VAL A CA 1
ATOM 1673 C C . VAL A 1 205 ? -9.872 -5.532 -4.597 1.00 84.94 205 VAL A C 1
ATOM 1675 O O . VAL A 1 205 ? -10.734 -5.377 -3.738 1.00 84.94 205 VAL A O 1
ATOM 1678 N N . GLU A 1 206 ? -9.716 -6.688 -5.242 1.00 81.62 206 GLU A N 1
ATOM 1679 C CA . GLU A 1 206 ? -10.547 -7.875 -5.005 1.00 81.62 206 GLU A CA 1
ATOM 1680 C C . GLU A 1 206 ? -10.425 -8.378 -3.560 1.00 81.62 206 GLU A C 1
ATOM 1682 O O . GLU A 1 206 ? -11.431 -8.638 -2.902 1.00 81.62 206 GLU A O 1
ATOM 1687 N N . CYS A 1 207 ? -9.200 -8.444 -3.026 1.00 70.94 207 CYS A N 1
ATOM 1688 C CA . CYS A 1 207 ? -8.955 -8.844 -1.640 1.00 70.94 207 CYS A CA 1
ATOM 1689 C C . CYS A 1 207 ? -9.555 -7.853 -0.623 1.00 70.94 207 CYS A C 1
ATOM 1691 O O . CYS A 1 207 ? -9.954 -8.258 0.470 1.00 70.94 207 CYS A O 1
ATOM 1693 N N . GLY A 1 208 ? -9.600 -6.559 -0.957 1.00 61.97 208 GLY A N 1
ATOM 1694 C CA . GLY A 1 208 ? -10.194 -5.510 -0.125 1.00 61.97 208 GLY A CA 1
ATOM 1695 C C . GLY A 1 208 ? -11.714 -5.372 -0.272 1.00 61.97 208 GLY A C 1
ATOM 1696 O O . GLY A 1 208 ? -12.356 -4.852 0.637 1.00 61.97 208 GLY A O 1
ATOM 1697 N N . GLY A 1 209 ? -12.277 -5.835 -1.392 1.00 56.50 209 GLY A N 1
ATOM 1698 C CA . GLY A 1 209 ? -13.700 -5.754 -1.739 1.00 56.50 209 GLY A CA 1
ATOM 1699 C C . GLY A 1 209 ? -14.527 -6.993 -1.380 1.00 56.50 209 GLY A C 1
ATOM 1700 O O . GLY A 1 209 ? -15.714 -7.038 -1.697 1.00 56.50 209 GLY A O 1
ATOM 1701 N N . GLY A 1 210 ? -13.923 -7.997 -0.738 1.00 43.44 210 GLY A N 1
ATOM 1702 C CA . GLY A 1 210 ? -14.623 -9.182 -0.247 1.00 43.44 210 GLY A CA 1
ATOM 1703 C C . GLY A 1 210 ? -15.582 -8.848 0.898 1.00 43.44 210 GLY A C 1
ATOM 1704 O O . GLY A 1 210 ? -15.145 -8.721 2.037 1.00 43.44 210 GLY A O 1
ATOM 1705 N N . GLU A 1 211 ? -16.864 -8.728 0.546 1.00 35.47 211 GLU A N 1
ATOM 1706 C CA . GLU A 1 211 ? -18.067 -8.679 1.394 1.00 35.47 211 GLU A CA 1
ATOM 1707 C C . GLU A 1 211 ? -18.087 -7.601 2.500 1.00 35.47 211 GLU A C 1
ATOM 1709 O O . GLU A 1 211 ? -17.572 -7.765 3.609 1.00 35.47 211 GLU A O 1
ATOM 1714 N N . VAL A 1 212 ? -18.778 -6.500 2.178 1.00 35.72 212 VAL A N 1
ATOM 1715 C CA . VAL A 1 212 ? -19.524 -5.677 3.146 1.00 35.72 212 VAL A CA 1
ATOM 1716 C C . VAL A 1 212 ? -20.892 -6.311 3.363 1.00 35.72 212 VAL A C 1
ATOM 1718 O O . VAL A 1 212 ? -21.501 -6.709 2.344 1.00 35.72 212 VAL A O 1
#

Sequence (212 aa):
MAWQLQEQEEARRLRVLLQQQQQEDAETRQLRVGLRQHGAPRWEDVYTTTSFVERSRRRKPGAMKAQERYLRRDVHCGVASCATCRHARALLPPQVLPRVNDGEYVIPDAFSLLQCMELLEEETLFSRAAPRLLVLESVLQAALKLAPSRDASRLRKFFRGEDQRIEGDVRVYLFPDQHHMDTFVEPTMDEVQTVRDDRAILKTVECGGGEV

Secondary structure (DSSP, 8-state):
-HHHHHHHHHHHHHHHHHHHHHHHHHHHHHTBTTS---SS--GGGEEEEEEEEE--SSSS-PPEEEEEEEEES-B--SBTT-HHHHHTT-BB-S--BPPPSSS--B---HHHHHHTHHHHH-HHHHHHH-SEEEEEHHHHHHHHHHS-HHHHHHHHHHHH-S--B-SSS-EEEEE-GGGBTTT--PPPTT--HHHHHHHHHHHHHHHHSS--

Radius of gyration: 21.88 Å; chains: 1; bounding box: 68×43×65 Å